Protein AF-A0A2V1D1K3-F1 (afdb_monomer)

Organism: NCBI:txid97972

Foldseek 3Di:
DDKDKDAFQDKAADPVCPPQRQWIKTWDFAFDDDDPPPDDPPDDGDGAIEIETDGHDPVRSVQRDGRRIDIFDADWDWDQDPVRGIYIYGHGPPPVVCCCVVCVVVPFDKDKFWFFWADQDPPAQFKTKGKDWDQDPVVNDTDIDIDIDGDDPDPVCPPPGDDDGGDTDIDIDGDDDDD

Secondary structure (DSSP, 8-state):
-EEEEEE--EEEE-TT-TT-TTEEEEEEEE-----TT-S-TTS----EEEEEEEE--HHHHTT--TT-EEEEEEEEEEEE-TTS-EEEEEEE---HHHHHHH-GGG---EEEEEEEEEEE-SS-TTEEEEEEEEEETTTTEEEEEEEEEE--SSGGGTTPPPPPTT-EEEEEEE-----

Sequence (179 aa):
MIHLRDFVDAITDDPTRQSAPNYTEIQTDINIFDEDLFYSPNITVEPIRTRIRVYLTREERGLYLPNTFFYCDGRFSTTLSTDNVLEIGIQALTDFDDYHRHLPEQWCPMVTIIGSVRSRHPSESRLFTVETSVYDASKAAPIQFSVVCFFENTKRWQNVKTPPPEAFLSVTAKVAART

pLDDT: mean 73.68, std 13.13, range [33.94, 93.44]

Radius of gyration: 20.33 Å; Cα contacts (8 Å, |Δi|>4): 305; chains: 1; bounding box: 43×49×56 Å

Mean predicted aligned error: 15.07 Å

Structure (mmCIF, N/CA/C/O backbone):
data_AF-A0A2V1D1K3-F1
#
_entry.id   AF-A0A2V1D1K3-F1
#
loop_
_atom_site.group_PDB
_atom_site.id
_atom_site.type_symbol
_atom_site.label_atom_id
_atom_site.label_alt_id
_atom_site.label_comp_id
_atom_site.label_asym_id
_atom_site.label_entity_id
_atom_site.label_seq_id
_atom_site.pdbx_PDB_ins_code
_atom_site.Cartn_x
_atom_site.Cartn_y
_atom_site.Cartn_z
_atom_site.occupancy
_atom_site.B_iso_or_equiv
_atom_site.auth_seq_id
_atom_site.auth_comp_id
_atom_site.auth_asym_id
_atom_site.auth_atom_id
_atom_site.pdbx_PDB_model_num
ATOM 1 N N . MET A 1 1 ? 10.660 -4.978 10.792 1.00 62.97 1 MET A N 1
ATOM 2 C CA . MET A 1 1 ? 9.892 -3.803 10.333 1.00 62.97 1 MET A CA 1
ATOM 3 C C . MET A 1 1 ? 9.142 -4.248 9.094 1.00 62.97 1 MET A C 1
ATOM 5 O O . MET A 1 1 ? 9.739 -4.979 8.313 1.00 62.97 1 MET A O 1
ATOM 9 N N . ILE A 1 2 ? 7.860 -3.920 8.976 1.00 65.12 2 ILE A N 1
ATOM 10 C CA . ILE A 1 2 ? 7.017 -4.249 7.818 1.00 65.12 2 ILE A CA 1
ATOM 11 C C . ILE A 1 2 ? 6.499 -2.948 7.212 1.00 65.12 2 ILE A C 1
ATOM 13 O O . ILE A 1 2 ? 6.282 -1.988 7.949 1.00 65.12 2 ILE A O 1
ATOM 17 N N . HIS A 1 3 ? 6.314 -2.936 5.896 1.00 70.00 3 HIS A N 1
ATOM 18 C CA . HIS A 1 3 ? 5.624 -1.878 5.170 1.00 70.00 3 HIS A CA 1
ATOM 19 C C . HIS A 1 3 ? 4.358 -2.483 4.581 1.00 70.00 3 HIS A C 1
ATOM 21 O O . HIS A 1 3 ? 4.437 -3.508 3.905 1.00 70.00 3 HIS A O 1
ATOM 27 N N . LEU A 1 4 ? 3.219 -1.856 4.834 1.00 72.19 4 LEU A N 1
ATOM 28 C CA . LEU A 1 4 ? 1.921 -2.334 4.392 1.00 72.19 4 LEU A CA 1
ATOM 29 C C . LEU A 1 4 ? 1.214 -1.256 3.581 1.00 72.19 4 LEU A C 1
ATOM 31 O O . LEU A 1 4 ? 1.234 -0.082 3.949 1.00 72.19 4 LEU A O 1
ATOM 35 N N . ARG A 1 5 ? 0.614 -1.674 2.469 1.00 76.19 5 ARG A N 1
ATOM 36 C CA . ARG A 1 5 ? -0.274 -0.877 1.626 1.00 76.19 5 ARG A CA 1
ATOM 37 C C . ARG A 1 5 ? -1.493 -1.724 1.361 1.00 76.19 5 ARG A C 1
ATOM 39 O O . ARG A 1 5 ? -1.366 -2.735 0.681 1.00 76.19 5 ARG A O 1
ATOM 46 N N . ASP A 1 6 ? -2.621 -1.322 1.909 1.00 81.50 6 ASP A N 1
ATOM 47 C CA . ASP A 1 6 ? -3.860 -2.060 1.724 1.00 81.50 6 ASP A CA 1
ATOM 48 C C . ASP A 1 6 ? -5.060 -1.140 1.954 1.00 81.50 6 ASP A C 1
ATOM 50 O O . ASP A 1 6 ? -4.917 0.077 2.119 1.00 81.50 6 ASP A O 1
ATOM 54 N N . PHE A 1 7 ? -6.247 -1.723 1.947 1.00 79.06 7 PHE A N 1
ATOM 55 C CA . PHE A 1 7 ? -7.494 -1.066 2.274 1.00 79.06 7 PHE A CA 1
ATOM 56 C C . PHE A 1 7 ? -7.926 -1.413 3.697 1.00 79.06 7 PHE A C 1
ATOM 58 O O . PHE A 1 7 ? -7.702 -2.513 4.200 1.00 79.06 7 PHE A O 1
ATOM 65 N N . VAL A 1 8 ? -8.531 -0.437 4.370 1.00 82.25 8 VAL A N 1
ATOM 66 C CA . VAL A 1 8 ? -9.143 -0.648 5.683 1.00 82.25 8 VAL A CA 1
ATOM 67 C C . VAL A 1 8 ? -10.362 -1.553 5.518 1.00 82.25 8 VAL A C 1
ATOM 69 O O . VAL A 1 8 ? -11.282 -1.198 4.784 1.00 82.25 8 VAL A O 1
ATOM 72 N N . ASP A 1 9 ? -10.417 -2.660 6.254 1.00 90.31 9 ASP A N 1
ATOM 73 C CA . ASP A 1 9 ? -11.630 -3.479 6.357 1.00 90.31 9 ASP A CA 1
ATOM 74 C C . ASP A 1 9 ? -12.535 -2.948 7.468 1.00 90.31 9 ASP A C 1
ATOM 76 O O . ASP A 1 9 ? -13.735 -2.737 7.284 1.00 90.31 9 ASP A O 1
ATOM 80 N N . ALA A 1 10 ? -11.945 -2.688 8.635 1.00 93.44 10 ALA A N 1
ATOM 81 C CA . ALA A 1 10 ? -12.650 -2.148 9.787 1.00 93.44 10 ALA A CA 1
ATOM 82 C C . ALA A 1 10 ? -11.727 -1.321 10.682 1.00 93.44 10 ALA A C 1
ATOM 84 O O . ALA A 1 10 ? -10.505 -1.456 10.656 1.00 93.44 10 ALA A O 1
ATOM 85 N N . ILE A 1 11 ? -12.336 -0.473 11.510 1.00 91.12 11 ILE A N 1
ATOM 86 C CA . ILE A 1 11 ? -11.621 0.349 12.482 1.00 91.12 11 ILE A CA 1
ATOM 87 C C . ILE A 1 11 ? -12.324 0.329 13.838 1.00 91.12 11 ILE A C 1
ATOM 89 O O . ILE A 1 11 ? -13.471 0.759 13.987 1.00 91.12 11 ILE A O 1
ATOM 93 N N . THR A 1 12 ? -11.629 -0.154 14.860 1.00 91.38 12 THR A N 1
ATOM 94 C CA . THR A 1 12 ? -12.167 -0.336 16.214 1.00 91.38 12 THR A CA 1
ATOM 95 C C . THR A 1 12 ? -11.282 0.344 17.249 1.00 91.38 12 THR A C 1
ATOM 97 O O . THR A 1 12 ? -10.163 0.752 16.954 1.00 91.38 12 THR A O 1
ATOM 100 N N . ASP A 1 13 ? -11.778 0.498 18.475 1.00 89.69 13 ASP A N 1
ATOM 101 C CA . ASP A 1 13 ? -10.902 0.887 19.587 1.00 89.69 13 ASP A CA 1
ATOM 102 C C . ASP A 1 13 ? -9.851 -0.211 19.818 1.00 89.69 13 ASP A C 1
ATOM 104 O O . ASP A 1 13 ? -10.151 -1.391 19.618 1.00 89.69 13 ASP A O 1
ATOM 108 N N . ASP A 1 14 ? -8.631 0.155 20.229 1.00 85.12 14 ASP A N 1
ATOM 109 C CA . ASP A 1 14 ? -7.589 -0.829 20.553 1.00 85.12 14 ASP A CA 1
ATOM 110 C C . ASP A 1 14 ? -8.010 -1.632 21.800 1.00 85.12 14 ASP A C 1
ATOM 112 O O . ASP A 1 14 ? -8.034 -1.086 22.915 1.00 85.12 14 ASP A O 1
ATOM 116 N N . PRO A 1 15 ? -8.297 -2.943 21.667 1.00 83.50 15 PRO A N 1
ATOM 117 C CA . PRO A 1 15 ? -8.789 -3.752 22.780 1.00 83.50 15 PRO A CA 1
ATOM 118 C C . PRO A 1 15 ? -7.744 -3.923 23.891 1.00 83.50 15 PRO A C 1
ATOM 120 O O . PRO A 1 15 ? -8.092 -4.270 25.021 1.00 83.50 15 PRO A O 1
ATOM 123 N N . THR A 1 16 ? -6.465 -3.661 23.601 1.00 80.06 16 THR A N 1
ATOM 124 C CA . THR A 1 16 ? -5.368 -3.743 24.573 1.00 80.06 16 THR A CA 1
ATOM 125 C C . THR A 1 16 ? -5.194 -2.475 25.403 1.00 80.06 16 THR A C 1
ATOM 127 O O . THR A 1 16 ? -4.437 -2.484 26.376 1.00 80.06 16 THR A O 1
ATOM 130 N N . ARG A 1 17 ? -5.903 -1.388 25.063 1.00 74.94 17 ARG A N 1
ATOM 131 C CA . ARG A 1 17 ? -5.807 -0.082 25.733 1.00 74.94 17 ARG A CA 1
ATOM 132 C C . ARG A 1 17 ? -7.178 0.560 25.962 1.00 74.94 17 ARG A C 1
ATOM 134 O O . ARG A 1 17 ? -7.422 1.701 25.585 1.00 74.94 17 ARG A O 1
ATOM 141 N N . GLN A 1 18 ? -8.041 -0.155 26.684 1.00 70.75 18 GLN A N 1
ATOM 142 C CA . GLN A 1 18 ? -9.437 0.226 26.966 1.00 70.75 18 GLN A CA 1
ATOM 143 C C . GLN A 1 18 ? -9.627 1.614 27.617 1.00 70.75 18 GLN A C 1
ATOM 145 O O . GLN A 1 18 ? -10.706 2.189 27.527 1.00 70.75 18 GLN A O 1
ATOM 150 N N . SER A 1 19 ? -8.604 2.169 28.275 1.00 75.75 19 SER A N 1
ATOM 151 C CA . SER A 1 19 ? -8.656 3.487 28.927 1.00 75.75 19 SER A CA 1
ATOM 152 C C . SER A 1 19 ? -8.082 4.636 28.088 1.00 75.75 19 SER A C 1
ATOM 154 O O . SER A 1 19 ? -8.033 5.769 28.568 1.00 75.75 19 SER A O 1
ATOM 156 N N . ALA A 1 20 ? -7.637 4.378 26.853 1.00 76.00 20 ALA A N 1
ATOM 157 C CA . ALA A 1 20 ? -6.938 5.357 26.030 1.00 76.00 20 ALA A CA 1
ATOM 158 C C . ALA A 1 20 ? -7.655 5.545 24.673 1.00 76.00 20 ALA A C 1
ATOM 160 O O . ALA A 1 20 ? -7.336 4.851 23.712 1.00 76.00 20 ALA A O 1
ATOM 161 N N . PRO A 1 21 ? -8.598 6.503 24.562 1.00 75.06 21 PRO A N 1
ATOM 162 C CA . PRO A 1 21 ? -9.558 6.591 23.450 1.00 75.06 21 PRO A CA 1
ATOM 163 C C . PRO A 1 21 ? -8.949 6.945 22.087 1.00 75.06 21 PRO A C 1
ATOM 165 O O . PRO A 1 21 ? -9.644 6.883 21.079 1.00 75.06 21 PRO A O 1
ATOM 168 N N . ASN A 1 22 ? -7.678 7.343 22.062 1.00 80.94 22 ASN A N 1
ATOM 169 C CA . ASN A 1 22 ? -6.946 7.630 20.832 1.00 80.94 22 ASN A CA 1
ATOM 170 C C . ASN A 1 22 ? -6.126 6.422 20.352 1.00 80.94 22 ASN A C 1
ATOM 172 O O . ASN A 1 22 ? -5.498 6.491 19.306 1.00 80.94 22 ASN A O 1
ATOM 176 N N . TYR A 1 23 ? -6.101 5.309 21.089 1.00 83.19 23 TYR A N 1
ATOM 177 C CA . TYR A 1 23 ? -5.518 4.067 20.589 1.00 83.19 23 TYR A CA 1
ATOM 178 C C . TYR A 1 23 ? -6.582 3.305 19.813 1.00 83.19 23 TYR A C 1
ATOM 180 O O . TYR A 1 23 ? -7.628 2.934 20.343 1.00 83.19 23 TYR A O 1
ATOM 188 N N . THR A 1 24 ? -6.300 3.108 18.536 1.00 86.88 24 THR A N 1
ATOM 189 C CA . THR A 1 24 ? -7.214 2.540 17.557 1.00 86.88 24 THR A CA 1
ATOM 190 C C . THR A 1 24 ? -6.571 1.302 16.944 1.00 86.88 24 THR A C 1
ATOM 192 O O . THR A 1 24 ? -5.346 1.198 16.846 1.00 86.88 24 THR A O 1
ATOM 195 N N . GLU A 1 25 ? -7.401 0.355 16.534 1.00 91.50 25 GLU A N 1
ATOM 196 C CA . GLU A 1 25 ? -7.005 -0.799 15.745 1.00 91.50 25 GLU A CA 1
ATOM 197 C C . GLU A 1 25 ? -7.621 -0.686 14.348 1.00 91.50 25 GLU A C 1
ATOM 199 O O . GLU A 1 25 ? -8.842 -0.635 14.198 1.00 91.50 25 GLU A O 1
ATOM 204 N N . ILE A 1 26 ? -6.769 -0.644 13.325 1.00 91.44 26 ILE A N 1
ATOM 205 C CA . ILE A 1 26 ? -7.171 -0.819 11.929 1.00 91.44 26 ILE A CA 1
ATOM 206 C C . ILE A 1 26 ? -7.046 -2.303 11.597 1.00 91.44 26 ILE A C 1
ATOM 208 O O . ILE A 1 26 ? -6.009 -2.930 11.827 1.00 91.44 26 ILE A O 1
ATOM 212 N N . GLN A 1 27 ? -8.118 -2.861 11.060 1.00 93.19 27 GLN A N 1
ATOM 213 C CA . GLN A 1 27 ? -8.210 -4.238 10.614 1.00 93.19 27 GLN A CA 1
ATOM 214 C C . GLN A 1 27 ? -8.089 -4.276 9.097 1.00 93.19 27 GLN A C 1
ATOM 216 O O . GLN A 1 27 ? -8.725 -3.480 8.405 1.00 93.19 27 GLN A O 1
ATOM 221 N N . THR A 1 28 ? -7.260 -5.187 8.603 1.00 89.25 28 THR A N 1
ATOM 222 C CA . THR A 1 28 ? -7.122 -5.479 7.177 1.00 89.25 28 THR A CA 1
ATOM 223 C C . THR A 1 28 ? -6.677 -6.932 7.000 1.00 89.25 28 THR A C 1
ATOM 225 O O . THR A 1 28 ? -5.873 -7.427 7.796 1.00 89.25 28 THR A O 1
ATOM 228 N N . ASP A 1 29 ? -7.205 -7.632 6.008 1.00 85.12 29 ASP A N 1
ATOM 229 C CA . ASP A 1 29 ? -6.799 -8.989 5.657 1.00 85.12 29 ASP A CA 1
ATOM 230 C C . ASP A 1 29 ? -5.836 -8.948 4.460 1.00 85.12 29 ASP A C 1
ATOM 232 O O . ASP A 1 29 ? -6.225 -8.740 3.311 1.00 85.12 29 ASP A O 1
ATOM 236 N N . ILE A 1 30 ? -4.547 -9.165 4.738 1.00 76.06 30 ILE A N 1
ATOM 237 C CA . ILE A 1 30 ? -3.489 -9.055 3.733 1.00 76.06 30 ILE A CA 1
ATOM 238 C C . ILE A 1 30 ? -3.504 -10.293 2.853 1.00 76.06 30 ILE A C 1
ATOM 240 O O . ILE A 1 30 ? -3.256 -11.409 3.313 1.00 76.06 30 ILE A O 1
ATOM 244 N N . ASN A 1 31 ? -3.681 -10.082 1.558 1.00 67.69 31 ASN A N 1
ATOM 245 C CA . ASN A 1 31 ? -3.475 -11.126 0.569 1.00 67.69 31 ASN A CA 1
ATOM 246 C C . ASN A 1 31 ? -1.999 -11.176 0.187 1.00 67.69 31 ASN A C 1
ATOM 248 O O . ASN A 1 31 ? -1.427 -10.163 -0.219 1.00 67.69 31 ASN A O 1
ATOM 252 N N . ILE A 1 32 ? -1.383 -12.355 0.281 1.00 62.91 32 ILE A N 1
ATOM 253 C CA . ILE A 1 32 ? -0.087 -12.565 -0.357 1.00 62.91 32 ILE A CA 1
ATOM 254 C C . ILE A 1 32 ? -0.341 -13.188 -1.723 1.00 62.91 32 ILE A C 1
ATOM 256 O O . ILE A 1 32 ? -0.852 -14.299 -1.818 1.00 62.91 32 ILE A O 1
ATOM 260 N N . PHE A 1 33 ? -0.038 -12.446 -2.782 1.00 57.91 33 PHE A N 1
ATOM 261 C CA . PHE A 1 33 ? -0.195 -12.944 -4.141 1.00 57.91 33 PHE A CA 1
ATOM 262 C C . PHE A 1 33 ? 0.905 -13.956 -4.470 1.00 57.91 33 PHE A C 1
ATOM 264 O O . PHE A 1 33 ? 2.036 -13.840 -3.996 1.00 57.91 33 PHE A O 1
ATOM 271 N N . ASP A 1 34 ? 0.560 -14.948 -5.288 1.00 55.97 34 ASP A N 1
ATOM 272 C CA . ASP A 1 34 ? 1.523 -15.896 -5.836 1.00 55.97 34 ASP A CA 1
ATOM 273 C C . ASP A 1 34 ? 2.384 -15.182 -6.889 1.00 55.97 34 ASP A C 1
ATOM 275 O O . ASP A 1 34 ? 1.934 -14.924 -8.006 1.00 55.97 34 ASP A O 1
ATOM 279 N N . GLU A 1 35 ? 3.606 -14.806 -6.513 1.00 51.72 35 GLU A N 1
ATOM 280 C CA . GLU A 1 35 ? 4.642 -14.362 -7.446 1.00 51.72 35 GLU A CA 1
ATOM 281 C C . GLU A 1 35 ? 5.669 -15.495 -7.627 1.00 51.72 35 GLU A C 1
ATOM 283 O O . GLU A 1 35 ? 6.219 -16.017 -6.659 1.00 51.72 35 GLU A O 1
ATOM 288 N N . ASP A 1 36 ? 5.935 -15.876 -8.880 1.00 54.41 36 ASP A N 1
ATOM 289 C CA . ASP A 1 36 ? 7.082 -16.696 -9.301 1.00 54.41 36 ASP A CA 1
ATOM 290 C C . ASP A 1 36 ? 7.303 -18.043 -8.572 1.00 54.41 36 ASP A C 1
ATOM 292 O O . ASP A 1 36 ? 8.442 -18.408 -8.274 1.00 54.41 36 ASP A O 1
ATOM 296 N N . LEU A 1 37 ? 6.245 -18.832 -8.324 1.00 55.28 37 LEU A N 1
ATOM 297 C CA . LEU A 1 37 ? 6.344 -20.145 -7.650 1.00 55.28 37 LEU A CA 1
ATOM 298 C C . LEU A 1 37 ? 6.964 -20.053 -6.242 1.00 55.28 37 LEU A C 1
ATOM 300 O O . LEU A 1 37 ? 7.567 -21.014 -5.754 1.00 55.28 37 LEU A O 1
ATOM 304 N N . PHE A 1 38 ? 6.843 -18.898 -5.580 1.00 47.06 38 PHE A N 1
ATOM 305 C CA . PHE A 1 38 ? 7.379 -18.690 -4.234 1.00 47.06 38 PHE A CA 1
ATOM 306 C C . PHE A 1 38 ? 6.763 -19.660 -3.211 1.00 47.06 38 PHE A C 1
ATOM 308 O O . PHE A 1 38 ? 7.406 -20.028 -2.223 1.00 47.06 38 PHE A O 1
ATOM 315 N N . TYR A 1 39 ? 5.541 -20.127 -3.474 1.00 56.16 39 TYR A N 1
ATOM 316 C CA . TYR A 1 39 ? 4.841 -21.106 -2.656 1.00 56.16 39 TYR A CA 1
ATOM 317 C C . TYR A 1 39 ? 4.887 -22.502 -3.276 1.00 56.16 39 TYR A C 1
ATOM 319 O O . TYR A 1 39 ? 4.724 -22.703 -4.477 1.00 56.16 39 TYR A O 1
ATOM 327 N N . SER A 1 40 ? 5.063 -23.510 -2.420 1.00 57.84 40 SER A N 1
ATOM 328 C CA . SER A 1 40 ? 4.774 -24.889 -2.806 1.00 57.84 40 SER A CA 1
ATOM 329 C C . SER A 1 40 ? 3.287 -25.000 -3.169 1.00 57.84 40 SER A C 1
ATOM 331 O O . SER A 1 40 ? 2.464 -24.476 -2.418 1.00 57.84 40 SER A O 1
ATOM 333 N N . PRO A 1 41 ? 2.906 -25.738 -4.229 1.00 63.25 41 PRO A N 1
ATOM 334 C CA . PRO A 1 41 ? 1.500 -25.933 -4.610 1.00 63.25 41 PRO A CA 1
ATOM 335 C C . PRO A 1 41 ? 0.662 -26.625 -3.521 1.00 63.25 41 PRO A C 1
ATOM 337 O O . PRO A 1 41 ? -0.558 -26.688 -3.621 1.00 63.25 41 PRO A O 1
ATOM 340 N N . ASN A 1 42 ? 1.312 -27.143 -2.474 1.00 69.00 42 ASN A N 1
ATOM 341 C CA . ASN A 1 42 ? 0.672 -27.752 -1.311 1.00 69.00 42 ASN A CA 1
ATOM 342 C C . ASN A 1 42 ? 0.360 -26.745 -0.186 1.00 69.00 42 ASN A C 1
ATOM 344 O O . ASN A 1 42 ? -0.076 -27.161 0.886 1.00 69.00 42 ASN A O 1
ATOM 348 N N . ILE A 1 43 ? 0.636 -25.453 -0.381 1.00 61.47 43 ILE A N 1
ATOM 349 C CA . ILE A 1 43 ? 0.329 -24.395 0.584 1.00 61.47 43 ILE A CA 1
ATOM 350 C C . ILE A 1 43 ? -0.973 -23.725 0.155 1.00 61.47 43 ILE A C 1
ATOM 352 O O . ILE A 1 43 ? -1.039 -23.097 -0.899 1.00 61.47 43 ILE A O 1
ATOM 356 N N . THR A 1 44 ? -2.003 -23.838 0.989 1.00 66.88 44 THR A N 1
ATOM 357 C CA . THR A 1 44 ? -3.213 -23.028 0.839 1.00 66.88 44 THR A CA 1
ATOM 358 C C . THR A 1 44 ? -2.880 -21.595 1.234 1.00 66.88 44 THR A C 1
ATOM 360 O O . THR A 1 44 ? -2.498 -21.338 2.376 1.00 66.88 44 THR A O 1
ATOM 363 N N . VAL A 1 45 ? -2.998 -20.668 0.285 1.00 66.19 45 VAL A N 1
ATOM 364 C CA . VAL A 1 45 ? -2.825 -19.238 0.544 1.00 66.19 45 VAL A CA 1
ATOM 365 C C . VAL A 1 45 ? -4.181 -18.661 0.931 1.00 66.19 45 VAL A C 1
ATOM 367 O O . VAL A 1 45 ? -5.078 -18.545 0.098 1.00 66.19 45 VAL A O 1
ATOM 370 N N . GLU A 1 46 ? -4.329 -18.330 2.208 1.00 70.62 46 GLU A N 1
ATOM 371 C CA . GLU A 1 46 ? -5.492 -17.623 2.742 1.00 70.62 46 GLU A CA 1
ATOM 372 C C . GLU A 1 46 ? -5.085 -16.191 3.122 1.00 70.62 46 GLU A C 1
ATOM 374 O O . GLU A 1 46 ? -3.917 -15.965 3.465 1.00 70.62 46 GLU A O 1
ATOM 379 N N . PRO A 1 47 ? -6.015 -15.217 3.071 1.00 74.56 47 PRO A N 1
ATOM 380 C CA . PRO A 1 47 ? -5.749 -13.870 3.554 1.00 74.56 47 PRO A CA 1
ATOM 381 C C . PRO A 1 47 ? -5.247 -13.909 5.000 1.00 74.56 47 PRO A C 1
ATOM 383 O O . PRO A 1 47 ? -5.828 -14.572 5.863 1.00 74.56 47 PRO A O 1
ATOM 386 N N . ILE A 1 48 ? -4.159 -13.197 5.276 1.00 78.25 48 ILE A N 1
ATOM 387 C CA . ILE A 1 48 ? -3.588 -13.135 6.614 1.00 78.25 48 ILE A CA 1
ATOM 388 C C . ILE A 1 48 ? -4.214 -11.972 7.355 1.00 78.25 48 ILE A C 1
ATOM 390 O O . ILE A 1 48 ? -3.963 -10.797 7.060 1.00 78.25 48 ILE A O 1
ATOM 394 N N . ARG A 1 49 ? -4.975 -12.316 8.388 1.00 84.44 49 ARG A N 1
ATOM 395 C CA . ARG A 1 49 ? -5.594 -11.334 9.260 1.00 84.44 49 ARG A CA 1
ATOM 396 C C . ARG A 1 49 ? -4.541 -10.433 9.883 1.00 84.44 49 ARG A C 1
ATOM 398 O O . ARG A 1 49 ? -3.647 -10.891 10.595 1.00 84.44 49 ARG A O 1
ATOM 405 N N . THR A 1 50 ? -4.677 -9.136 9.655 1.00 85.38 50 THR A N 1
ATOM 406 C CA . THR A 1 50 ? -3.737 -8.137 10.151 1.00 85.38 50 THR A CA 1
ATOM 407 C C . THR A 1 50 ? -4.449 -7.098 11.007 1.00 85.38 50 THR A C 1
ATOM 409 O O . THR A 1 50 ? -5.588 -6.689 10.757 1.00 85.38 50 THR A O 1
ATOM 412 N N . ARG A 1 51 ? -3.782 -6.726 12.100 1.00 90.56 51 ARG A N 1
ATOM 413 C CA . ARG A 1 51 ? -4.263 -5.811 13.133 1.00 90.56 51 ARG A CA 1
ATOM 414 C C . ARG A 1 51 ? -3.211 -4.746 13.369 1.00 90.56 51 ARG A C 1
ATOM 416 O O . ARG A 1 51 ? -2.125 -5.036 13.866 1.00 90.56 51 ARG A O 1
ATOM 423 N N . ILE A 1 52 ? -3.523 -3.513 13.003 1.00 89.06 52 ILE A N 1
ATOM 424 C CA . ILE A 1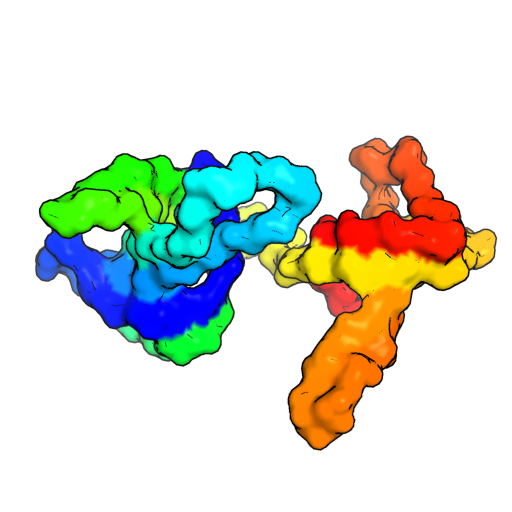 52 ? -2.604 -2.383 13.076 1.00 89.06 52 ILE A CA 1
ATOM 425 C C . ILE A 1 52 ? -3.030 -1.508 14.240 1.00 89.06 52 ILE A C 1
ATOM 427 O O . ILE A 1 52 ? -4.064 -0.847 14.193 1.00 89.06 52 ILE A O 1
ATOM 431 N N . ARG A 1 53 ? -2.217 -1.498 15.289 1.00 88.00 53 ARG A N 1
ATOM 432 C CA . ARG A 1 53 ? -2.410 -0.652 16.462 1.00 88.00 53 ARG A CA 1
ATOM 433 C C . ARG A 1 53 ? -1.710 0.670 16.233 1.00 88.00 53 ARG A C 1
ATOM 435 O O . ARG A 1 53 ? -0.509 0.708 15.956 1.00 88.00 53 ARG A O 1
ATOM 442 N N . VAL A 1 54 ? -2.491 1.732 16.333 1.00 84.75 54 VAL A N 1
ATOM 443 C CA . VAL A 1 54 ? -2.163 3.061 15.832 1.00 84.75 54 VAL A CA 1
ATOM 444 C C . VAL A 1 54 ? -2.734 4.097 16.805 1.00 84.75 54 VAL A C 1
ATOM 446 O O . VAL A 1 54 ? -3.804 3.879 17.377 1.00 84.75 54 VAL A O 1
ATOM 449 N N . TYR A 1 55 ? -2.029 5.204 17.047 1.00 85.38 55 TYR A N 1
ATOM 450 C CA . TYR A 1 55 ? -2.596 6.316 17.809 1.00 85.38 55 TYR A CA 1
ATOM 451 C C . TYR A 1 55 ? -3.197 7.332 16.836 1.00 85.38 55 TYR A C 1
ATOM 453 O O . TYR A 1 55 ? -2.490 7.922 16.027 1.00 85.38 55 TYR A O 1
ATOM 461 N N . LEU A 1 56 ? -4.512 7.511 16.908 1.00 81.00 56 LEU A N 1
ATOM 462 C CA . LEU A 1 56 ? -5.288 8.437 16.095 1.00 81.00 56 LEU A CA 1
ATOM 463 C C . LEU A 1 56 ? -6.229 9.213 17.009 1.00 81.00 56 LEU A C 1
ATOM 465 O O . LEU A 1 56 ? -6.955 8.634 17.819 1.00 81.00 56 LEU A O 1
ATOM 469 N N . THR A 1 57 ? -6.256 10.531 16.866 1.00 81.88 57 THR A N 1
ATOM 470 C CA . THR A 1 57 ? -7.328 11.343 17.438 1.00 81.88 57 THR A CA 1
ATOM 471 C C . THR A 1 57 ? -8.676 10.945 16.829 1.00 81.88 57 THR A C 1
ATOM 473 O O . THR A 1 57 ? -8.762 10.338 15.758 1.00 81.88 57 THR A O 1
ATOM 476 N N . ARG A 1 58 ? -9.775 11.313 17.499 1.00 80.38 58 ARG A N 1
ATOM 477 C CA . ARG A 1 58 ? -11.130 11.043 16.987 1.00 80.38 58 ARG A CA 1
ATOM 478 C C . ARG A 1 58 ? -11.383 11.636 15.599 1.00 80.38 58 ARG A C 1
ATOM 480 O O . ARG A 1 58 ? -12.120 11.036 14.825 1.00 80.38 58 ARG A O 1
ATOM 487 N N . GLU A 1 59 ? -10.794 12.791 15.302 1.00 81.12 59 GLU A N 1
ATOM 488 C CA . GLU A 1 59 ? -10.922 13.455 14.002 1.00 81.12 59 GLU A CA 1
ATOM 489 C C . GLU A 1 59 ? -10.157 12.683 12.919 1.00 81.12 59 GLU A C 1
ATOM 491 O O . GLU A 1 59 ? -10.731 12.351 11.884 1.00 81.12 59 GLU A O 1
ATOM 496 N N . GLU A 1 60 ? -8.906 12.296 13.190 1.00 80.38 60 GLU A N 1
ATOM 497 C CA . GLU A 1 60 ? -8.077 11.505 12.266 1.00 80.38 60 GLU A CA 1
ATOM 498 C C . G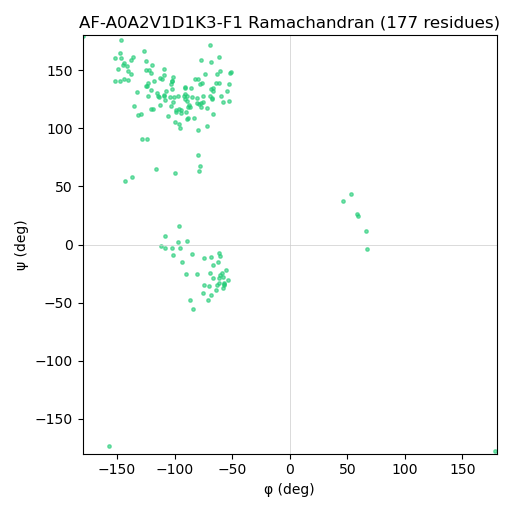LU A 1 60 ? -8.667 10.122 11.992 1.00 80.38 60 GLU A C 1
ATOM 500 O O . GLU A 1 60 ? -8.602 9.628 10.868 1.00 80.38 60 GLU A O 1
ATOM 505 N N . ARG A 1 61 ? -9.304 9.503 12.993 1.00 83.75 61 ARG A N 1
ATOM 506 C CA . ARG A 1 61 ? -9.999 8.223 12.824 1.00 83.75 61 ARG A CA 1
ATOM 507 C C . ARG A 1 61 ? -11.077 8.286 11.739 1.00 83.75 61 ARG A C 1
ATOM 509 O O . ARG A 1 61 ? -11.283 7.299 11.038 1.00 83.75 61 ARG A O 1
ATOM 516 N N . GLY A 1 62 ? -11.728 9.439 11.568 1.00 81.44 62 GLY A N 1
ATOM 517 C CA . GLY A 1 62 ? -12.734 9.656 10.527 1.00 81.44 62 GLY A CA 1
ATOM 518 C C . GLY A 1 62 ? -12.198 9.526 9.096 1.00 81.44 62 GLY A C 1
ATOM 519 O O . GLY A 1 62 ? -12.991 9.376 8.171 1.00 81.44 62 GLY A O 1
ATOM 520 N N . LEU A 1 63 ? -10.875 9.548 8.906 1.00 80.81 63 LEU A N 1
ATOM 521 C CA . LEU A 1 63 ? -10.228 9.373 7.603 1.00 80.81 63 LEU A CA 1
ATOM 522 C C . LEU A 1 63 ? -10.121 7.895 7.191 1.00 80.81 63 LEU A C 1
ATOM 524 O O . LEU A 1 63 ? -10.081 7.588 6.002 1.00 80.81 63 LEU A O 1
ATOM 528 N N . TYR A 1 64 ? -10.112 6.973 8.155 1.00 83.56 64 TYR A N 1
ATOM 529 C CA . TYR A 1 64 ? -9.872 5.543 7.943 1.00 83.56 64 TYR A CA 1
ATOM 530 C C . TYR A 1 64 ? -11.188 4.753 7.919 1.00 83.56 64 TYR A C 1
ATOM 532 O O . TYR A 1 64 ? -11.444 3.893 8.761 1.00 83.56 64 TYR A O 1
ATOM 540 N N . LEU A 1 65 ? -12.051 5.083 6.958 1.00 84.00 65 LEU A N 1
ATOM 541 C CA . LEU A 1 65 ? -13.292 4.352 6.696 1.00 84.00 65 LEU A CA 1
ATOM 542 C C . LEU A 1 65 ? -13.014 3.039 5.943 1.00 84.00 65 LEU A C 1
ATOM 544 O O . LEU A 1 65 ? -11.980 2.927 5.282 1.00 84.00 65 LEU A O 1
ATOM 548 N N . PRO A 1 66 ? -13.928 2.051 5.989 1.00 86.50 66 PRO A N 1
ATOM 549 C CA . PRO A 1 66 ? -13.806 0.852 5.169 1.00 86.50 66 PRO A CA 1
ATOM 550 C C . PRO A 1 66 ? -13.606 1.182 3.685 1.00 86.50 66 PRO A C 1
ATOM 552 O O . PRO A 1 66 ? -14.282 2.060 3.145 1.00 86.50 66 PRO A O 1
ATOM 555 N N . ASN A 1 67 ? -12.707 0.455 3.022 1.00 76.06 67 ASN A N 1
ATOM 556 C CA . ASN A 1 67 ? -12.222 0.696 1.658 1.00 76.06 67 ASN A CA 1
ATOM 557 C C . ASN A 1 67 ? -11.396 1.982 1.465 1.00 76.06 67 ASN A C 1
ATOM 559 O O . ASN A 1 67 ? -11.107 2.358 0.326 1.00 76.06 67 ASN A O 1
ATOM 563 N N . THR A 1 68 ? -10.968 2.657 2.536 1.00 77.44 68 THR A N 1
ATOM 564 C CA . THR A 1 68 ? -9.929 3.687 2.428 1.00 77.44 68 THR A CA 1
ATOM 565 C C . THR A 1 68 ? -8.572 3.017 2.244 1.00 77.44 68 THR A C 1
ATOM 567 O O . THR A 1 68 ? -8.175 2.170 3.042 1.00 77.44 68 THR A O 1
ATOM 570 N N . PHE A 1 69 ? -7.841 3.427 1.209 1.00 77.00 69 PHE A N 1
ATOM 571 C CA . PHE A 1 69 ? -6.450 3.030 1.020 1.00 77.00 69 PHE A CA 1
ATOM 572 C C . PHE A 1 69 ? -5.562 3.662 2.093 1.00 77.00 69 PHE A C 1
ATOM 574 O O . PHE A 1 69 ? -5.639 4.869 2.333 1.00 77.00 69 PHE A O 1
ATOM 581 N N . PHE A 1 70 ? -4.674 2.875 2.690 1.00 73.38 70 PHE A N 1
ATOM 582 C CA . PHE A 1 70 ? -3.711 3.366 3.663 1.00 73.38 70 PHE A CA 1
ATOM 583 C C . PHE A 1 70 ? -2.314 2.793 3.418 1.00 73.38 70 PHE A C 1
ATOM 585 O O . PHE A 1 70 ? -2.114 1.779 2.748 1.00 73.38 70 PHE A O 1
ATOM 592 N N . TYR A 1 71 ? -1.327 3.469 3.999 1.00 79.38 71 TYR A N 1
ATOM 593 C CA . TYR A 1 71 ? 0.034 2.977 4.130 1.00 79.38 71 TYR A CA 1
ATOM 594 C C . TYR A 1 71 ? 0.422 3.020 5.604 1.00 79.38 71 TYR A C 1
ATOM 596 O O . TYR A 1 71 ? 0.164 4.017 6.277 1.00 79.38 71 TYR A O 1
ATOM 604 N N . CYS A 1 72 ? 1.065 1.967 6.097 1.00 74.06 72 CYS A N 1
ATOM 605 C CA . CYS A 1 72 ? 1.699 2.002 7.407 1.00 74.06 72 CYS A CA 1
ATOM 606 C C . CYS A 1 72 ? 3.034 1.265 7.397 1.00 74.06 72 CYS A C 1
ATOM 608 O O . CYS A 1 72 ? 3.206 0.259 6.705 1.00 74.06 72 CYS A O 1
ATOM 610 N N . ASP A 1 73 ? 3.957 1.723 8.231 1.00 78.38 73 ASP A N 1
ATOM 611 C CA . ASP A 1 73 ? 5.151 0.982 8.590 1.00 78.38 73 ASP A CA 1
ATOM 612 C C . ASP A 1 73 ? 5.265 0.833 10.106 1.00 78.38 73 ASP A C 1
ATOM 614 O O . ASP A 1 73 ? 4.758 1.633 10.895 1.00 78.38 73 ASP A O 1
ATOM 618 N N . GLY A 1 74 ? 5.889 -0.258 10.532 1.00 70.50 74 GLY A N 1
ATOM 619 C CA . GLY A 1 74 ? 5.968 -0.536 11.954 1.00 70.50 74 GLY A CA 1
ATOM 620 C C . GLY A 1 74 ? 6.707 -1.806 12.309 1.00 70.50 74 GLY A C 1
ATOM 621 O O . GLY A 1 74 ? 7.212 -2.563 11.468 1.00 70.50 74 GLY A O 1
ATOM 622 N N . ARG A 1 75 ? 6.783 -2.049 13.616 1.00 74.88 75 ARG A N 1
ATOM 623 C CA . ARG A 1 75 ? 7.189 -3.355 14.135 1.00 74.88 75 ARG A CA 1
ATOM 624 C C . ARG A 1 75 ? 5.999 -4.294 14.018 1.00 74.88 75 ARG A C 1
ATOM 626 O O . ARG A 1 75 ? 4.882 -3.894 14.325 1.00 74.88 75 ARG A O 1
ATOM 633 N N . PHE A 1 76 ? 6.258 -5.525 13.596 1.00 78.31 76 PHE A N 1
ATOM 634 C CA . PHE A 1 76 ? 5.234 -6.554 13.514 1.00 78.31 76 PHE A CA 1
ATOM 635 C C . PHE A 1 76 ? 5.588 -7.739 14.404 1.00 78.31 76 PHE A C 1
ATOM 637 O O . PHE A 1 76 ? 6.760 -7.990 14.691 1.00 78.31 76 PHE A O 1
ATOM 644 N N . SER A 1 77 ? 4.557 -8.458 14.814 1.00 75.94 77 SER A N 1
ATOM 645 C CA . SER A 1 77 ? 4.619 -9.733 15.517 1.00 75.94 77 SER A CA 1
ATOM 646 C C . SER A 1 77 ? 3.555 -10.651 14.942 1.00 75.94 77 SER A C 1
ATOM 648 O O . SER A 1 77 ? 2.483 -10.177 14.574 1.00 75.94 77 SER A O 1
ATOM 650 N N . THR A 1 78 ? 3.819 -11.949 14.906 1.00 76.31 78 THR A N 1
ATOM 651 C CA . THR A 1 78 ? 2.816 -12.951 14.552 1.00 76.31 78 THR A CA 1
ATOM 652 C C . THR A 1 78 ? 2.303 -13.642 15.810 1.00 76.31 78 THR A C 1
ATOM 654 O O . THR A 1 78 ? 3.068 -13.921 16.734 1.00 76.31 78 THR A O 1
ATOM 657 N N . THR A 1 79 ? 1.005 -13.912 15.856 1.00 81.06 79 THR A N 1
ATOM 658 C CA . THR A 1 79 ? 0.378 -14.743 16.887 1.00 81.06 79 THR A CA 1
ATOM 659 C C . THR A 1 79 ? -0.646 -15.665 16.242 1.00 81.06 79 THR A C 1
ATOM 661 O O . THR A 1 79 ? -1.116 -15.402 15.140 1.00 81.06 79 THR A O 1
ATOM 664 N N . LEU A 1 80 ? -0.989 -16.755 16.920 1.00 76.44 80 LEU A N 1
ATOM 665 C CA . LEU A 1 80 ? -2.172 -17.538 16.583 1.00 76.44 80 LEU A CA 1
ATOM 666 C C . LEU A 1 80 ? -3.353 -17.003 17.391 1.00 76.44 80 LEU A C 1
ATOM 668 O O . LEU A 1 80 ? -3.213 -16.740 18.590 1.00 76.44 80 LEU A O 1
ATOM 672 N N . SER A 1 81 ? -4.492 -16.820 16.731 1.00 73.81 81 SER A N 1
ATOM 673 C CA . SER A 1 81 ? -5.759 -16.522 17.391 1.00 73.81 81 SER A CA 1
ATOM 674 C C . SER A 1 81 ? -6.261 -17.738 18.177 1.00 73.81 81 SER A C 1
ATOM 676 O O . SER A 1 81 ? -5.734 -18.847 18.052 1.00 73.81 81 SER A O 1
ATOM 678 N N . THR A 1 82 ? -7.320 -17.553 18.967 1.00 79.50 82 THR A N 1
ATOM 679 C CA . THR A 1 82 ? -7.997 -18.655 19.677 1.00 79.50 82 THR A CA 1
ATOM 680 C C . THR A 1 82 ? -8.524 -19.740 18.740 1.00 79.50 82 THR A C 1
ATOM 682 O O . THR A 1 82 ? -8.640 -20.890 19.152 1.00 79.50 82 THR A O 1
ATOM 685 N N . ASP A 1 83 ? -8.788 -19.383 17.483 1.00 84.44 83 ASP A N 1
ATOM 686 C CA . ASP A 1 83 ? -9.303 -20.280 16.449 1.00 84.44 83 ASP A CA 1
ATOM 687 C C . ASP A 1 83 ? -8.176 -20.856 15.569 1.00 84.44 83 ASP A C 1
ATOM 689 O O . ASP A 1 83 ? -8.432 -21.363 14.480 1.00 84.44 83 ASP A O 1
ATOM 693 N N . ASN A 1 84 ? -6.916 -20.770 16.022 1.00 77.25 84 ASN A N 1
ATOM 694 C CA . ASN A 1 84 ? -5.709 -21.179 15.292 1.00 77.25 84 ASN A CA 1
ATOM 695 C C . ASN A 1 84 ? -5.495 -20.461 13.945 1.00 77.25 84 ASN A C 1
ATOM 697 O O . ASN A 1 84 ? -4.787 -20.972 13.077 1.00 77.25 84 ASN A O 1
ATOM 701 N N . VAL A 1 85 ? -6.054 -19.262 13.773 1.00 77.31 85 VAL A N 1
ATOM 702 C CA . VAL A 1 85 ? -5.803 -18.421 12.593 1.00 77.31 85 VAL A CA 1
ATOM 703 C C . VAL A 1 85 ? -4.541 -17.594 12.831 1.00 77.31 85 VAL A C 1
ATOM 705 O O . VAL A 1 85 ? -4.367 -17.023 13.907 1.00 77.31 85 VAL A O 1
ATOM 708 N N . LEU A 1 86 ? -3.649 -17.529 11.842 1.00 72.31 86 LEU A N 1
ATOM 709 C CA . LEU A 1 86 ? -2.465 -16.673 11.906 1.00 72.31 86 LEU A CA 1
ATOM 710 C C . LEU A 1 86 ? -2.878 -15.197 11.867 1.00 72.31 86 LEU A C 1
ATOM 712 O O . LEU A 1 86 ? -3.554 -14.760 10.939 1.00 72.31 86 LEU A O 1
ATOM 716 N N . GLU A 1 87 ? -2.418 -14.429 12.849 1.00 80.44 87 GLU A N 1
ATOM 717 C CA . GLU A 1 87 ? -2.647 -12.992 12.944 1.00 80.44 87 GLU A CA 1
ATOM 718 C C . GLU A 1 87 ? -1.320 -12.230 12.952 1.00 80.44 87 GLU A C 1
ATOM 720 O O . GLU A 1 87 ? -0.389 -12.560 13.695 1.00 80.44 87 GLU A O 1
ATOM 725 N N . ILE A 1 88 ? -1.240 -11.173 12.144 1.00 78.31 88 ILE A N 1
ATOM 726 C CA . ILE A 1 88 ? -0.134 -10.215 12.164 1.00 78.31 88 ILE A CA 1
ATOM 727 C C . ILE A 1 88 ? -0.572 -9.000 12.981 1.00 78.31 88 ILE A C 1
ATOM 729 O O . ILE A 1 88 ? -1.453 -8.243 12.586 1.00 78.31 88 ILE A O 1
ATOM 733 N N . GLY A 1 89 ? 0.075 -8.782 14.122 1.00 76.06 89 GLY A N 1
ATOM 734 C CA . GLY A 1 89 ? -0.044 -7.547 14.891 1.00 76.06 89 GLY A CA 1
ATOM 735 C C . GLY A 1 89 ? 1.028 -6.552 14.462 1.00 76.06 89 GLY A C 1
ATOM 736 O O . GLY A 1 89 ? 2.213 -6.876 14.514 1.00 76.06 89 GLY A O 1
ATOM 737 N N . ILE A 1 90 ? 0.637 -5.341 14.076 1.00 75.00 90 ILE A N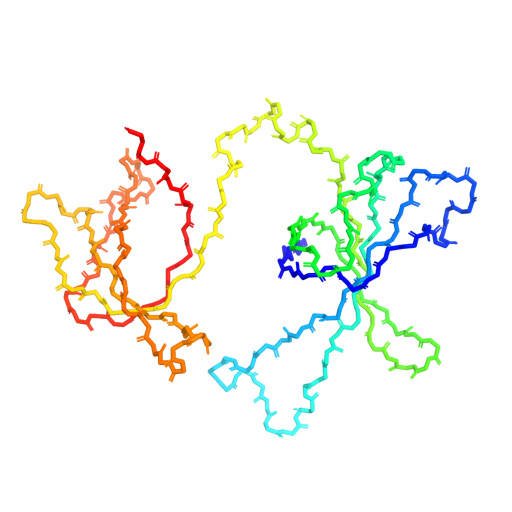 1
ATOM 738 C CA . ILE A 1 90 ? 1.539 -4.242 13.720 1.00 75.00 90 ILE A CA 1
ATOM 739 C C . ILE A 1 90 ? 1.384 -3.136 14.759 1.00 75.00 90 ILE A C 1
ATOM 741 O O . ILE A 1 90 ? 0.280 -2.672 15.021 1.00 75.00 90 ILE A O 1
ATOM 745 N N . GLN A 1 91 ? 2.492 -2.694 15.347 1.00 76.00 91 GLN A N 1
ATOM 746 C CA . GLN A 1 91 ? 2.547 -1.436 16.088 1.00 76.00 91 GLN A CA 1
ATOM 747 C C . GLN A 1 91 ? 3.059 -0.365 15.133 1.00 76.00 91 GLN A C 1
ATOM 749 O O . GLN A 1 91 ? 4.263 -0.303 14.851 1.00 76.00 91 GLN A O 1
ATOM 754 N N . ALA A 1 92 ? 2.128 0.429 14.610 1.00 68.25 92 ALA A N 1
ATOM 755 C CA . ALA A 1 92 ? 2.442 1.558 13.754 1.00 68.25 92 ALA A CA 1
ATOM 756 C C . ALA A 1 92 ? 2.855 2.738 14.637 1.00 68.25 92 ALA A C 1
ATOM 758 O O . ALA A 1 92 ? 2.144 3.118 15.571 1.00 68.25 92 ALA A O 1
ATOM 759 N N . LEU A 1 93 ? 4.030 3.300 14.363 1.00 62.25 93 LEU A N 1
ATOM 760 C CA . LEU A 1 93 ? 4.464 4.528 15.015 1.00 62.25 93 LEU A CA 1
ATOM 761 C C . LEU A 1 93 ? 3.766 5.686 14.310 1.00 62.25 93 LEU A C 1
ATOM 763 O O . LEU A 1 93 ? 4.184 6.126 13.245 1.00 62.25 93 LEU A O 1
ATOM 767 N N . THR A 1 94 ? 2.684 6.171 14.902 1.00 54.06 94 THR A N 1
ATOM 768 C CA . THR A 1 94 ? 2.065 7.430 14.495 1.00 54.06 94 THR A CA 1
ATOM 769 C C . THR A 1 94 ? 2.846 8.577 15.082 1.00 54.06 94 THR A C 1
ATOM 771 O O . THR A 1 94 ? 2.441 9.197 16.064 1.00 54.06 94 THR A O 1
ATOM 774 N N . ASP A 1 95 ? 3.982 8.858 14.476 1.00 51.31 95 ASP A N 1
ATOM 775 C CA . ASP A 1 95 ? 4.449 10.227 14.488 1.00 51.31 95 ASP A CA 1
ATOM 776 C C . ASP A 1 95 ? 4.470 10.737 13.055 1.00 51.31 95 ASP A C 1
ATOM 778 O O . ASP A 1 95 ? 5.507 10.966 12.441 1.00 51.31 95 ASP A O 1
ATOM 782 N N . PHE A 1 96 ? 3.262 10.809 12.487 1.00 49.22 96 PHE A N 1
ATOM 783 C CA . PHE A 1 96 ? 3.014 11.366 11.160 1.00 49.22 96 PHE A CA 1
ATOM 784 C C . PHE A 1 96 ? 3.517 12.812 11.073 1.00 49.22 96 PHE A C 1
ATOM 786 O O . PHE A 1 96 ? 4.040 13.215 10.036 1.00 49.22 96 PHE A O 1
ATOM 793 N N . ASP A 1 97 ? 3.416 13.560 12.173 1.00 47.56 97 ASP A N 1
ATOM 794 C CA . ASP A 1 97 ? 3.855 14.948 12.285 1.00 47.56 97 ASP A CA 1
ATOM 795 C C . ASP A 1 97 ? 5.381 15.061 12.399 1.00 47.56 97 ASP A C 1
ATOM 797 O O . ASP A 1 97 ? 5.979 15.900 11.725 1.00 47.56 97 ASP A O 1
ATOM 801 N N . ASP A 1 98 ? 6.039 14.201 13.178 1.00 44.34 98 ASP A N 1
ATOM 802 C CA . ASP A 1 98 ? 7.501 14.158 13.260 1.00 44.34 98 ASP A CA 1
ATOM 803 C C . ASP A 1 98 ? 8.126 13.616 11.966 1.00 44.34 98 ASP A C 1
ATOM 805 O O . ASP A 1 98 ? 9.122 14.161 11.497 1.00 44.34 98 ASP A O 1
ATOM 809 N N . TYR A 1 99 ? 7.499 12.645 11.294 1.00 41.81 99 TYR A N 1
ATOM 810 C CA . TYR A 1 99 ? 7.934 12.145 9.984 1.00 41.81 99 TYR A CA 1
ATOM 811 C C . TYR A 1 99 ? 7.754 13.193 8.870 1.00 41.81 99 TYR A C 1
ATOM 813 O O . TYR A 1 99 ? 8.672 13.419 8.078 1.00 41.81 99 TYR A O 1
ATOM 821 N N . HIS A 1 100 ? 6.615 13.899 8.838 1.00 44.00 100 HIS A N 1
ATOM 822 C CA . HIS A 1 100 ? 6.363 15.005 7.904 1.00 44.00 100 HIS A CA 1
ATOM 823 C C . HIS A 1 100 ? 7.311 16.191 8.140 1.00 44.00 100 HIS A C 1
ATOM 825 O O . HIS A 1 100 ? 7.798 16.789 7.181 1.00 44.00 100 HIS A O 1
ATOM 831 N N . ARG A 1 101 ? 7.614 16.524 9.404 1.00 49.41 101 ARG A N 1
ATOM 832 C CA . ARG A 1 101 ? 8.528 17.626 9.758 1.00 49.41 101 ARG A CA 1
ATOM 833 C C . ARG A 1 101 ? 9.997 17.288 9.517 1.00 49.41 101 ARG A C 1
ATOM 835 O O . ARG A 1 101 ? 10.749 18.179 9.128 1.00 49.41 101 ARG A O 1
ATOM 842 N N . HIS A 1 102 ? 10.413 16.040 9.725 1.00 46.00 102 HIS A N 1
ATOM 843 C CA . HIS A 1 102 ? 11.816 15.646 9.582 1.00 46.00 102 HIS A CA 1
ATOM 844 C C . HIS A 1 102 ? 12.182 15.174 8.172 1.00 46.00 102 HIS A C 1
ATOM 846 O O . HIS A 1 102 ? 13.352 15.264 7.798 1.00 46.00 102 HIS A O 1
ATOM 852 N N . LEU A 1 103 ? 11.224 14.672 7.382 1.00 43.97 103 LEU A N 1
ATOM 853 C CA . LEU A 1 103 ? 11.483 14.064 6.072 1.00 43.97 103 LEU A CA 1
ATOM 854 C C . LEU A 1 103 ? 10.387 14.376 5.021 1.00 43.97 103 LEU A C 1
ATOM 856 O O . LEU A 1 103 ? 9.877 13.452 4.380 1.00 43.97 103 LEU A O 1
ATOM 860 N N . PRO A 1 104 ? 10.052 15.655 4.753 1.00 42.81 104 PRO A N 1
ATOM 861 C CA . PRO A 1 104 ? 9.011 16.028 3.781 1.00 42.81 104 PRO A CA 1
ATOM 862 C C . PRO A 1 104 ? 9.283 15.497 2.359 1.00 42.81 104 PRO A C 1
ATOM 864 O O . PRO A 1 104 ? 8.360 15.173 1.621 1.00 42.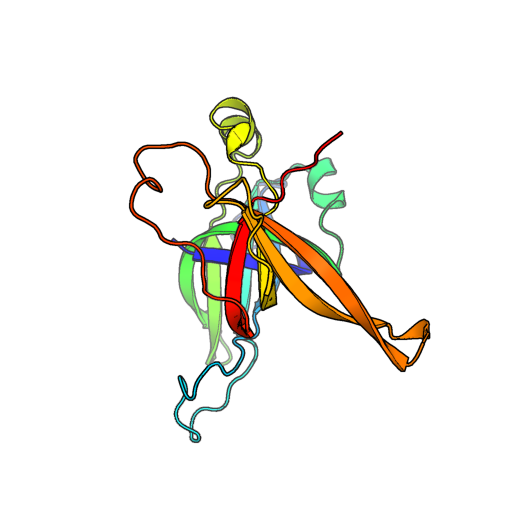81 104 PRO A O 1
ATOM 867 N N . GLU A 1 105 ? 10.551 15.300 1.985 1.00 40.97 105 GLU A N 1
ATOM 868 C CA . GLU A 1 105 ? 10.958 14.711 0.697 1.00 40.97 105 GLU A CA 1
ATOM 869 C C . GLU A 1 105 ? 10.745 13.180 0.605 1.00 40.97 105 GLU A C 1
ATOM 871 O O . GLU A 1 105 ? 10.880 12.569 -0.466 1.00 40.97 105 GLU A O 1
ATOM 876 N N . GLN A 1 106 ? 10.452 12.511 1.727 1.00 40.97 106 GLN A N 1
ATOM 877 C CA . GLN A 1 106 ? 10.157 11.074 1.773 1.00 40.97 106 GLN A CA 1
ATOM 878 C C . GLN A 1 106 ? 8.663 10.762 1.685 1.00 40.97 106 GLN A C 1
ATOM 880 O O . GLN A 1 106 ? 8.322 9.638 1.314 1.00 40.97 106 GLN A O 1
ATOM 885 N N . TRP A 1 107 ? 7.790 11.754 1.880 1.00 47.94 107 TRP A N 1
ATOM 886 C CA . TRP A 1 107 ? 6.366 11.652 1.564 1.00 47.94 107 TRP A CA 1
ATOM 887 C C . TRP A 1 107 ? 6.141 11.803 0.061 1.00 47.94 107 TRP A C 1
ATOM 889 O O . TRP A 1 107 ? 5.576 12.770 -0.440 1.00 47.94 107 TRP A O 1
ATOM 899 N N . CYS A 1 108 ? 6.603 10.818 -0.693 1.00 52.44 108 CYS A N 1
ATOM 900 C CA . CYS A 1 108 ? 6.324 10.742 -2.110 1.00 52.44 108 CYS A CA 1
ATOM 901 C C . CYS A 1 108 ? 5.551 9.447 -2.350 1.00 52.44 108 CYS A C 1
ATOM 903 O O . CYS A 1 108 ? 6.103 8.380 -2.054 1.00 52.44 108 CYS A O 1
ATOM 905 N N . PRO A 1 109 ? 4.285 9.508 -2.817 1.00 52.91 109 PRO A N 1
ATOM 906 C CA . PRO A 1 109 ? 3.517 8.303 -3.077 1.00 52.91 109 PRO A CA 1
ATOM 907 C C . PRO A 1 109 ? 4.348 7.397 -3.981 1.00 52.91 109 PRO A C 1
ATOM 909 O O . PRO A 1 109 ? 4.847 7.824 -5.021 1.00 52.91 109 PRO A O 1
ATOM 912 N N . MET A 1 110 ? 4.582 6.171 -3.524 1.00 58.75 110 MET A N 1
ATOM 913 C CA . MET A 1 110 ? 5.353 5.194 -4.276 1.00 58.75 110 MET A CA 1
ATOM 914 C C . MET A 1 110 ? 4.394 4.287 -5.028 1.00 58.75 110 MET A C 1
ATOM 916 O O . MET A 1 110 ? 3.507 3.686 -4.425 1.00 58.75 110 MET A O 1
ATOM 920 N N . VAL A 1 111 ? 4.611 4.145 -6.327 1.00 61.31 111 VAL A N 1
ATOM 921 C CA . VAL A 1 111 ? 3.840 3.254 -7.196 1.00 61.31 111 VAL A CA 1
ATOM 922 C C . VAL A 1 111 ? 4.730 2.120 -7.669 1.00 61.31 111 VAL A C 1
ATOM 924 O O . VAL A 1 111 ? 5.916 2.332 -7.921 1.00 61.31 111 VAL A O 1
ATOM 927 N N . THR A 1 112 ? 4.156 0.925 -7.781 1.00 76.62 112 THR A N 1
ATOM 928 C CA . THR A 1 112 ? 4.764 -0.179 -8.526 1.00 76.62 112 THR A CA 1
ATOM 929 C C . THR A 1 112 ? 4.080 -0.262 -9.880 1.00 76.62 112 THR A C 1
ATOM 931 O O . THR A 1 112 ? 2.855 -0.305 -9.953 1.00 76.62 112 THR A O 1
ATOM 934 N N . ILE A 1 113 ? 4.870 -0.250 -10.948 1.00 76.56 113 ILE A N 1
ATOM 935 C CA . ILE A 1 113 ? 4.400 -0.318 -12.329 1.00 76.56 113 ILE A CA 1
ATOM 936 C C . ILE A 1 113 ? 5.056 -1.518 -12.987 1.00 76.56 113 ILE A C 1
ATOM 938 O O . ILE A 1 113 ? 6.281 -1.633 -12.976 1.00 76.56 113 ILE A O 1
ATOM 942 N N . ILE A 1 114 ? 4.240 -2.372 -13.593 1.00 81.81 114 ILE A N 1
ATOM 943 C CA . ILE A 1 114 ? 4.698 -3.509 -14.387 1.00 81.81 114 ILE A CA 1
ATOM 944 C C . ILE A 1 114 ? 4.406 -3.202 -15.852 1.00 81.81 114 ILE A C 1
ATOM 946 O O . ILE A 1 114 ? 3.286 -2.813 -16.196 1.00 81.81 114 ILE A O 1
ATOM 950 N N . GLY A 1 115 ? 5.410 -3.328 -16.714 1.00 85.50 115 GLY A N 1
ATOM 951 C CA . GLY A 1 115 ? 5.258 -2.966 -18.117 1.00 85.50 115 GLY A CA 1
ATOM 952 C C . GLY A 1 115 ? 6.512 -3.141 -18.962 1.00 85.50 115 GLY A C 1
ATOM 953 O O . GLY A 1 115 ? 7.560 -3.578 -18.482 1.00 85.50 115 GLY A O 1
ATOM 954 N N . SER A 1 116 ? 6.396 -2.774 -20.236 1.00 89.12 116 SER A N 1
ATOM 955 C CA . SER A 1 116 ? 7.468 -2.874 -21.230 1.00 89.12 116 SER A CA 1
ATOM 956 C C . SER A 1 116 ? 8.105 -1.515 -21.502 1.00 89.12 116 SER A C 1
ATOM 958 O O . SER A 1 116 ? 7.422 -0.505 -21.659 1.00 89.12 116 SER A O 1
ATOM 960 N N . VAL A 1 117 ? 9.428 -1.471 -21.610 1.00 88.69 117 VAL A N 1
ATOM 961 C CA . VAL A 1 117 ? 10.170 -0.240 -21.910 1.00 88.69 117 VAL A CA 1
ATOM 962 C C . VAL A 1 117 ? 10.041 0.083 -23.396 1.00 88.69 117 VAL A C 1
ATOM 964 O O . VAL A 1 117 ? 10.506 -0.687 -24.227 1.00 88.69 117 VAL A O 1
ATOM 967 N N . ARG A 1 118 ? 9.453 1.224 -23.772 1.00 81.31 118 ARG A N 1
ATOM 968 C CA . ARG A 1 118 ? 9.288 1.567 -25.200 1.00 81.31 118 ARG A CA 1
ATOM 969 C C . ARG A 1 118 ? 10.505 2.220 -25.822 1.00 81.31 118 ARG A C 1
ATOM 971 O O . ARG A 1 118 ? 11.016 1.763 -26.838 1.00 81.31 118 ARG A O 1
ATOM 978 N N . SER A 1 119 ? 10.962 3.315 -25.232 1.00 70.81 119 SER A N 1
ATOM 979 C CA . SER A 1 119 ? 12.043 4.108 -25.805 1.00 70.81 119 SER A CA 1
ATOM 980 C C . SER A 1 119 ? 12.890 4.738 -24.716 1.00 70.81 119 SER A C 1
ATOM 982 O O . SER A 1 119 ? 12.379 5.234 -23.707 1.00 70.81 119 SER A O 1
ATOM 984 N N . ARG A 1 120 ? 14.201 4.759 -24.955 1.00 66.94 120 ARG A N 1
ATOM 985 C CA . ARG A 1 120 ? 15.127 5.619 -24.218 1.00 66.94 120 ARG A CA 1
ATOM 986 C C . ARG A 1 120 ? 15.037 7.024 -24.790 1.00 66.94 120 ARG A C 1
ATOM 988 O O . ARG A 1 120 ? 14.923 7.183 -26.006 1.00 66.94 120 ARG A O 1
ATOM 995 N N . HIS A 1 121 ? 15.115 8.034 -23.934 1.00 66.38 121 HIS A N 1
ATOM 996 C CA . HIS A 1 121 ? 15.196 9.399 -24.428 1.00 66.38 121 HIS A CA 1
ATOM 997 C C . HIS A 1 121 ? 16.567 9.620 -25.104 1.00 66.38 121 HIS A C 1
ATOM 999 O O . HIS A 1 121 ? 17.588 9.328 -24.476 1.00 66.38 121 HIS A O 1
ATOM 1005 N N . PRO A 1 122 ? 16.639 10.119 -26.356 1.00 61.03 122 PRO A N 1
ATOM 1006 C CA . PRO A 1 122 ? 17.897 10.191 -27.110 1.00 61.03 122 PRO A CA 1
ATOM 1007 C C . PRO A 1 122 ? 18.958 11.077 -26.447 1.00 61.03 122 PRO A C 1
ATOM 1009 O O . PRO A 1 122 ? 20.151 10.803 -26.546 1.00 61.03 122 PRO A O 1
ATOM 1012 N N . SER A 1 123 ? 18.520 12.138 -25.766 1.00 64.31 123 SER A N 1
ATOM 1013 C CA . SER A 1 123 ? 19.380 13.127 -25.107 1.00 64.31 123 SER A CA 1
ATOM 1014 C C . SER A 1 123 ? 19.494 12.946 -23.591 1.00 64.31 123 SER A C 1
ATOM 1016 O O . SER A 1 123 ? 20.343 13.580 -22.972 1.00 64.31 123 SER A O 1
ATOM 1018 N N . GLU A 1 124 ? 18.691 12.066 -22.983 1.00 70.81 124 GLU A N 1
ATOM 1019 C CA . GLU A 1 124 ? 18.699 11.831 -21.535 1.00 70.81 124 GLU A CA 1
ATOM 1020 C C . GLU A 1 124 ? 18.843 10.335 -21.251 1.00 70.81 124 GLU A C 1
ATOM 1022 O O . GLU A 1 124 ? 17.866 9.602 -21.118 1.00 70.81 124 GLU A O 1
ATOM 1027 N N . SER A 1 125 ? 20.087 9.870 -21.106 1.00 69.00 125 SER A N 1
ATOM 1028 C CA . SER A 1 125 ? 20.421 8.448 -20.903 1.00 69.00 125 SER A CA 1
ATOM 1029 C C . SER A 1 125 ? 19.834 7.824 -19.629 1.00 69.00 125 SER A C 1
ATOM 1031 O O . SER A 1 125 ? 19.953 6.614 -19.432 1.00 69.00 125 SER A O 1
ATOM 1033 N N . ARG A 1 126 ? 19.217 8.646 -18.772 1.00 77.56 126 ARG A N 1
ATOM 1034 C CA . ARG A 1 126 ? 18.671 8.313 -17.450 1.00 77.56 126 ARG A CA 1
ATOM 1035 C C . ARG A 1 126 ? 17.142 8.377 -17.413 1.00 77.56 126 ARG A C 1
ATOM 1037 O O . ARG A 1 126 ? 16.584 8.076 -16.364 1.00 77.56 126 ARG A O 1
ATOM 1044 N N . LEU A 1 127 ? 16.502 8.738 -18.531 1.00 85.56 127 LEU A N 1
ATOM 1045 C CA . LEU A 1 127 ? 15.055 8.803 -18.727 1.00 85.56 127 LEU A CA 1
ATOM 1046 C C . LEU A 1 127 ? 14.606 7.650 -19.634 1.00 85.56 127 LEU A C 1
ATOM 1048 O O . LEU A 1 127 ? 15.177 7.415 -20.704 1.00 85.56 127 LEU A O 1
ATOM 1052 N N . PHE A 1 128 ? 13.565 6.937 -19.226 1.00 87.31 128 PHE A N 1
ATOM 1053 C CA . PHE A 1 128 ? 12.948 5.884 -20.026 1.00 87.31 128 PHE A CA 1
ATOM 1054 C C . PHE A 1 128 ? 11.440 5.859 -19.8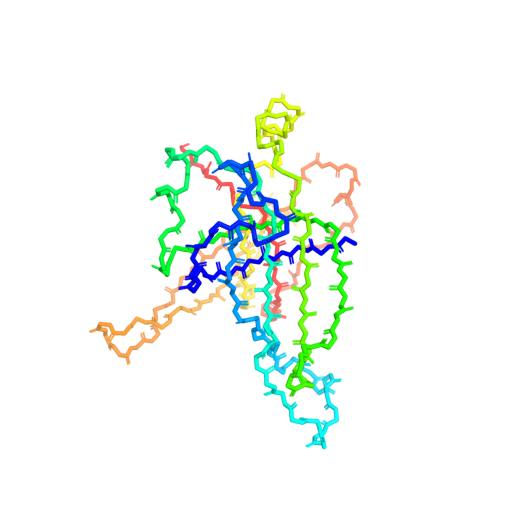01 1.00 87.31 128 PHE A C 1
ATOM 1056 O O . PHE A 1 128 ? 10.942 6.307 -18.773 1.00 87.31 128 PHE A O 1
ATOM 1063 N N . THR A 1 129 ? 10.707 5.360 -20.790 1.00 90.56 129 THR A N 1
ATOM 1064 C CA . THR A 1 129 ? 9.247 5.250 -20.714 1.00 90.56 129 THR A CA 1
ATOM 1065 C C . THR A 1 129 ? 8.843 3.794 -20.576 1.00 90.56 129 THR A C 1
ATOM 1067 O O . THR A 1 129 ? 9.277 2.962 -21.375 1.00 90.56 129 THR A O 1
ATOM 107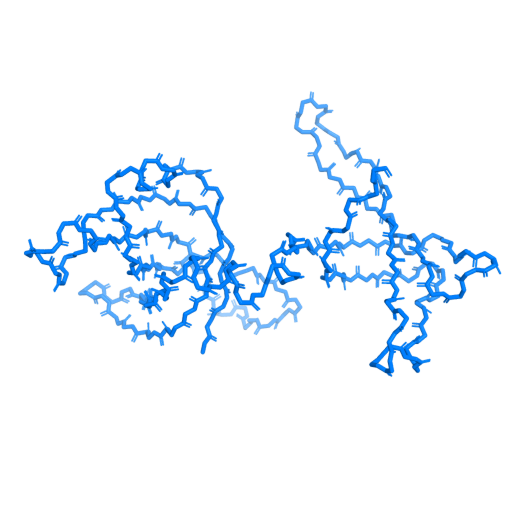0 N N . VAL A 1 130 ? 8.009 3.509 -19.581 1.00 86.62 130 VAL A N 1
ATOM 1071 C CA . VAL A 1 130 ? 7.376 2.207 -19.370 1.00 86.62 130 VAL A CA 1
ATOM 1072 C C . VAL A 1 130 ? 5.944 2.294 -19.872 1.00 86.62 130 VAL A C 1
ATOM 1074 O O . VAL A 1 130 ? 5.179 3.148 -19.430 1.00 86.62 130 VAL A O 1
ATOM 1077 N N . GLU A 1 131 ? 5.580 1.425 -20.802 1.00 91.50 131 GLU A N 1
ATOM 1078 C CA . GLU A 1 131 ? 4.195 1.226 -21.199 1.00 91.50 131 GLU A CA 1
ATOM 1079 C C . GLU A 1 131 ? 3.543 0.135 -20.381 1.00 91.50 131 GLU A C 1
ATOM 1081 O O . GLU A 1 131 ? 4.103 -0.941 -20.175 1.00 91.50 131 GLU A O 1
ATOM 1086 N N . THR A 1 132 ? 2.330 0.426 -19.946 1.00 86.69 132 THR A N 1
ATOM 1087 C CA . THR A 1 132 ? 1.524 -0.471 -19.138 1.00 86.69 132 THR A CA 1
ATOM 1088 C C . THR A 1 132 ? 0.051 -0.274 -19.488 1.00 86.69 132 THR A C 1
ATOM 1090 O O . THR A 1 132 ? -0.315 0.578 -20.303 1.00 86.69 132 THR A O 1
ATOM 1093 N N . SER A 1 133 ? -0.814 -1.086 -18.896 1.00 80.75 133 SER A N 1
ATOM 1094 C CA . SER A 1 133 ? -2.253 -0.957 -19.058 1.00 80.75 133 SER A CA 1
ATOM 1095 C C . SER A 1 133 ? -2.965 -1.212 -17.747 1.00 80.75 133 SER A C 1
ATOM 1097 O O . SER A 1 133 ? -2.602 -2.127 -17.013 1.00 80.75 133 SER A O 1
ATOM 1099 N N . VAL A 1 134 ? -4.020 -0.448 -17.496 1.00 74.50 134 VAL A N 1
ATOM 1100 C CA . VAL A 1 134 ? -4.975 -0.710 -16.415 1.00 74.50 134 VAL A CA 1
ATOM 1101 C C . VAL A 1 134 ? -6.288 -1.175 -17.016 1.00 74.50 134 VAL A C 1
ATOM 1103 O O . VAL A 1 134 ? -6.672 -0.738 -18.100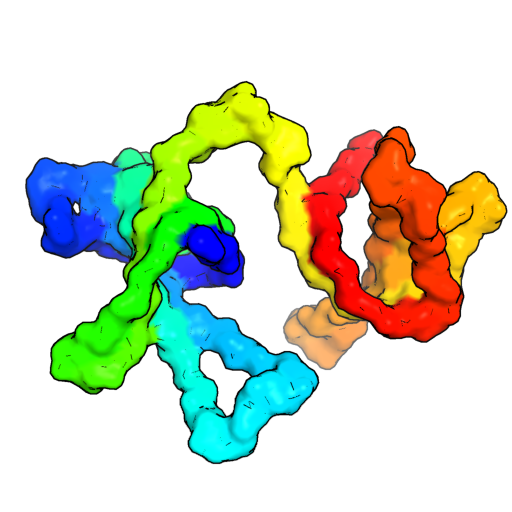 1.00 74.50 134 VAL A O 1
ATOM 1106 N N . TYR A 1 135 ? -6.983 -2.070 -16.328 1.00 70.81 135 TYR A N 1
ATOM 1107 C CA . TYR A 1 135 ? -8.313 -2.486 -16.749 1.00 70.81 135 TYR A CA 1
ATOM 1108 C C . TYR A 1 135 ? -9.335 -1.390 -16.424 1.00 70.81 135 TYR A C 1
ATOM 1110 O O . TYR A 1 135 ? -9.481 -1.003 -15.265 1.00 70.81 135 TYR A O 1
ATOM 1118 N N . ASP A 1 136 ? -10.050 -0.897 -17.436 1.00 70.00 136 ASP A N 1
ATOM 1119 C CA . ASP A 1 136 ? -11.180 0.014 -17.257 1.00 70.00 136 ASP A CA 1
ATOM 1120 C C . ASP A 1 136 ? -12.481 -0.790 -17.268 1.00 70.00 136 ASP A C 1
ATOM 1122 O O . ASP A 1 136 ? -12.976 -1.206 -18.321 1.00 70.00 136 ASP A O 1
ATOM 1126 N N . ALA A 1 137 ? -13.049 -0.991 -16.079 1.00 69.62 137 ALA A N 1
ATOM 1127 C CA . ALA A 1 137 ? -14.298 -1.721 -15.903 1.00 69.62 137 ALA A CA 1
ATOM 1128 C C . ALA A 1 137 ? -15.487 -1.059 -16.620 1.00 69.62 137 ALA A C 1
ATOM 1130 O O . ALA A 1 137 ? -16.386 -1.766 -17.066 1.00 69.62 137 ALA A O 1
ATOM 1131 N N . SER A 1 138 ? -15.482 0.270 -16.795 1.00 73.00 138 SER A N 1
ATOM 1132 C CA . SER A 1 138 ? -16.556 0.982 -17.504 1.00 73.00 138 SER A CA 1
ATOM 1133 C C . SER A 1 138 ? -16.568 0.685 -19.006 1.00 73.00 138 SER A C 1
ATOM 1135 O O . SER A 1 138 ? -17.610 0.780 -19.652 1.00 73.00 138 SER A O 1
ATOM 1137 N N . LYS A 1 139 ? -15.414 0.287 -19.555 1.00 83.12 139 LYS A N 1
ATOM 1138 C CA . LYS A 1 139 ? -15.229 -0.073 -20.968 1.00 83.12 139 LYS A CA 1
ATOM 1139 C C . LYS A 1 139 ? -15.025 -1.570 -21.181 1.00 83.12 139 LYS A C 1
ATOM 1141 O O . LYS A 1 139 ? -14.891 -1.995 -22.324 1.00 83.12 139 LYS A O 1
ATOM 1146 N N . ALA A 1 140 ? -14.978 -2.342 -20.093 1.00 86.94 140 ALA A N 1
ATOM 1147 C CA . ALA A 1 140 ? -14.618 -3.755 -20.074 1.00 86.94 140 ALA A CA 1
ATOM 1148 C C . ALA A 1 140 ? -13.352 -4.066 -20.900 1.00 86.94 140 ALA A C 1
ATOM 1150 O O . ALA A 1 140 ? -13.279 -5.078 -21.598 1.00 86.94 140 ALA A O 1
ATOM 1151 N N . ALA A 1 141 ? -12.367 -3.163 -20.869 1.00 76.06 141 ALA A N 1
ATOM 1152 C CA . ALA A 1 141 ? -11.193 -3.227 -21.732 1.00 76.06 141 ALA A CA 1
ATOM 1153 C C . ALA A 1 141 ? -9.948 -2.626 -21.056 1.00 76.06 141 ALA A C 1
ATOM 1155 O O . ALA A 1 141 ? -10.072 -1.703 -20.245 1.00 76.06 141 ALA A O 1
ATOM 1156 N N . PRO A 1 142 ? -8.734 -3.093 -21.402 1.00 72.69 142 PRO A N 1
ATOM 1157 C CA . PRO A 1 142 ? -7.501 -2.443 -20.975 1.00 72.69 142 PRO A CA 1
ATOM 1158 C C . PRO A 1 142 ? -7.348 -1.054 -21.603 1.00 72.69 142 PRO A C 1
ATOM 1160 O O . PRO A 1 142 ? -7.507 -0.882 -22.812 1.00 72.69 142 PRO A O 1
ATOM 1163 N N . ILE A 1 143 ? -6.961 -0.075 -20.792 1.00 76.25 143 ILE A N 1
ATOM 1164 C CA . ILE A 1 143 ? -6.488 1.232 -21.242 1.00 76.25 143 ILE A CA 1
ATOM 1165 C C . ILE A 1 143 ? -4.976 1.254 -21.115 1.00 76.25 143 ILE A C 1
ATOM 1167 O O . ILE A 1 143 ? -4.433 1.129 -20.018 1.00 76.25 143 ILE A O 1
ATOM 1171 N N . GLN A 1 144 ? -4.305 1.440 -22.248 1.00 84.44 144 GLN A N 1
ATOM 1172 C CA . GLN A 1 144 ? -2.866 1.648 -22.279 1.00 84.44 144 GLN A CA 1
ATOM 1173 C C . GLN A 1 144 ? -2.518 3.069 -21.845 1.00 84.44 144 GLN A C 1
ATOM 1175 O O . GLN A 1 144 ? -3.165 4.037 -22.245 1.00 84.44 144 GLN A O 1
ATOM 1180 N N . PHE A 1 145 ? -1.459 3.186 -21.056 1.00 84.94 145 PHE A N 1
ATOM 1181 C CA . PHE A 1 145 ? -0.841 4.457 -20.719 1.00 84.94 145 PHE A CA 1
ATOM 1182 C C . PHE A 1 145 ? 0.664 4.269 -20.538 1.00 84.94 145 PHE A C 1
ATOM 1184 O O . PHE A 1 145 ? 1.177 3.154 -20.419 1.00 84.94 145 PHE A O 1
ATOM 1191 N N . SER A 1 146 ? 1.385 5.382 -20.535 1.00 86.19 146 SER A N 1
ATOM 1192 C CA . SER A 1 146 ? 2.835 5.391 -20.396 1.00 86.19 146 SER A CA 1
ATOM 1193 C C . SER A 1 146 ? 3.234 6.130 -19.131 1.00 86.19 146 SER A C 1
ATOM 1195 O O . SER A 1 146 ? 2.665 7.172 -18.807 1.00 86.19 146 SER A O 1
ATOM 1197 N N . VAL A 1 147 ? 4.249 5.618 -18.444 1.00 84.25 147 VAL A N 1
ATOM 1198 C CA . VAL A 1 147 ? 4.874 6.286 -17.305 1.00 84.25 147 VAL A CA 1
ATOM 1199 C C . VAL A 1 147 ? 6.308 6.636 -17.655 1.00 84.25 147 VAL A C 1
ATOM 1201 O O . VAL A 1 147 ? 7.075 5.808 -18.146 1.00 84.25 147 VAL A O 1
ATOM 1204 N N . VAL A 1 148 ? 6.666 7.888 -17.396 1.00 86.50 148 VAL A N 1
ATOM 1205 C CA . VAL A 1 148 ? 8.027 8.382 -17.571 1.00 86.50 148 VAL A CA 1
ATOM 1206 C C . VAL A 1 148 ? 8.803 8.129 -16.282 1.00 86.50 148 VAL A C 1
ATOM 1208 O O . VAL A 1 148 ? 8.463 8.658 -15.226 1.00 86.50 148 VAL A O 1
ATOM 1211 N N . CYS A 1 149 ? 9.856 7.327 -16.373 1.00 83.62 149 CYS A N 1
ATOM 1212 C CA . CYS A 1 149 ? 10.728 6.974 -15.263 1.00 83.62 149 CYS A CA 1
ATOM 1213 C C . CYS A 1 149 ? 12.104 7.609 -15.458 1.00 83.62 149 CYS A C 1
ATOM 1215 O O . CYS A 1 149 ? 12.635 7.640 -16.571 1.00 83.62 149 CYS A O 1
ATOM 1217 N N . PHE A 1 150 ? 12.718 8.068 -14.370 1.00 83.75 150 PHE A N 1
ATOM 1218 C CA . PHE A 1 150 ? 14.082 8.577 -14.406 1.00 83.75 150 PHE A CA 1
ATOM 1219 C C . PHE A 1 150 ? 14.875 8.176 -13.170 1.00 83.75 150 PHE A C 1
ATOM 1221 O O . PHE A 1 150 ? 14.325 7.979 -12.088 1.00 83.75 150 PHE A O 1
ATOM 1228 N N . PHE A 1 151 ? 16.193 8.098 -13.327 1.00 78.25 151 PHE A N 1
ATOM 1229 C CA . PHE A 1 151 ? 17.103 8.022 -12.193 1.00 78.25 151 PHE A CA 1
ATOM 1230 C C . PHE A 1 151 ? 17.535 9.425 -11.766 1.00 78.25 151 PHE A C 1
ATOM 1232 O O . PHE A 1 151 ? 18.026 10.205 -12.584 1.00 78.25 151 PHE A O 1
ATOM 1239 N N . GLU A 1 152 ? 17.420 9.745 -10.477 1.00 72.62 152 GLU A N 1
ATOM 1240 C CA . GLU A 1 152 ? 17.886 11.025 -9.928 1.00 72.62 152 GLU A CA 1
ATOM 1241 C C . GLU A 1 152 ? 19.391 11.222 -10.116 1.00 72.62 152 GLU A C 1
ATOM 1243 O O . GLU A 1 152 ? 20.171 10.262 -10.136 1.00 72.62 152 GLU A O 1
ATOM 1248 N N . ASN A 1 153 ? 19.833 12.472 -10.271 1.00 71.75 153 ASN A N 1
ATOM 1249 C CA . ASN A 1 153 ? 21.243 12.823 -10.477 1.00 71.75 153 ASN A CA 1
ATOM 1250 C C . ASN A 1 153 ? 22.054 12.800 -9.175 1.00 71.75 153 ASN A C 1
ATOM 1252 O O . ASN A 1 153 ? 22.563 13.816 -8.713 1.00 71.75 153 ASN A O 1
ATOM 1256 N N . THR A 1 154 ? 22.157 11.617 -8.571 1.00 69.38 154 THR A N 1
ATOM 1257 C CA . THR A 1 154 ? 22.918 11.381 -7.343 1.00 69.38 154 THR A CA 1
ATOM 1258 C C . THR A 1 154 ? 23.947 10.271 -7.543 1.00 69.38 154 THR A C 1
ATOM 1260 O O . THR A 1 154 ? 23.796 9.400 -8.407 1.00 69.38 154 THR A O 1
ATOM 1263 N N . LYS A 1 155 ? 24.989 10.261 -6.698 1.00 58.25 155 LYS A N 1
ATOM 1264 C CA . LYS A 1 155 ? 26.055 9.240 -6.725 1.00 58.25 155 LYS A CA 1
ATOM 1265 C C . LYS A 1 155 ? 25.513 7.809 -6.650 1.00 58.25 155 LYS A C 1
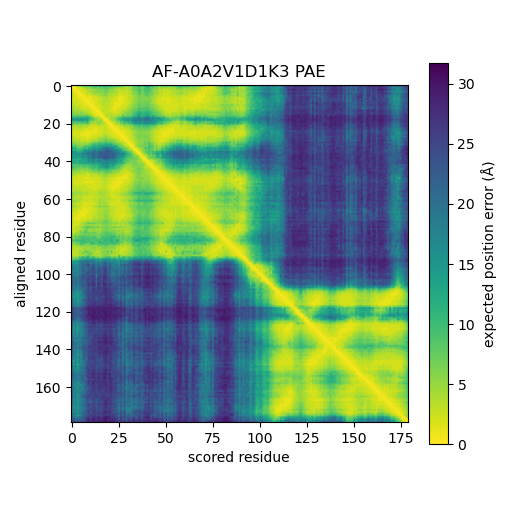ATOM 1267 O O . LYS A 1 155 ? 26.103 6.903 -7.228 1.00 58.25 155 LYS A O 1
ATOM 1272 N N . ARG A 1 156 ? 24.369 7.612 -5.980 1.00 62.69 156 ARG A N 1
ATOM 1273 C CA . ARG A 1 156 ? 23.695 6.310 -5.846 1.00 62.69 156 ARG A CA 1
ATOM 1274 C C . ARG A 1 156 ? 23.339 5.698 -7.203 1.00 62.69 156 ARG A C 1
ATOM 1276 O O . ARG A 1 156 ? 23.452 4.490 -7.373 1.00 62.69 156 ARG A O 1
ATOM 1283 N N . TRP A 1 157 ? 22.939 6.527 -8.163 1.00 71.00 157 TRP A N 1
ATOM 1284 C CA . TRP A 1 157 ? 22.400 6.091 -9.451 1.00 71.00 157 TRP A CA 1
ATOM 1285 C C . TRP A 1 157 ? 23.358 6.324 -10.626 1.00 71.00 157 TRP A C 1
ATOM 1287 O O . TRP A 1 157 ? 22.965 6.172 -11.780 1.00 71.00 157 TRP A O 1
ATOM 1297 N N . GLN A 1 158 ? 24.598 6.746 -10.371 1.00 73.44 158 GLN A N 1
ATOM 1298 C CA . GLN A 1 158 ? 25.540 7.135 -11.431 1.00 73.44 158 GLN A CA 1
ATOM 1299 C C . GLN A 1 158 ? 25.963 5.955 -12.325 1.00 73.44 158 GLN A C 1
ATOM 1301 O O . GLN A 1 158 ? 26.236 6.141 -13.505 1.00 73.44 158 GLN A O 1
ATOM 1306 N N . ASN A 1 159 ? 25.974 4.739 -11.769 1.00 75.81 159 ASN A N 1
ATOM 1307 C CA . ASN A 1 159 ? 26.401 3.519 -12.461 1.00 75.81 159 ASN A CA 1
ATOM 1308 C C . ASN A 1 159 ? 25.226 2.645 -12.929 1.00 75.81 159 ASN A C 1
ATOM 1310 O O . ASN A 1 159 ? 25.443 1.607 -13.555 1.00 75.81 159 ASN A O 1
ATOM 1314 N N . VAL A 1 160 ? 23.986 3.033 -12.613 1.00 75.44 160 VAL A N 1
ATOM 1315 C CA . VAL A 1 160 ? 22.797 2.268 -12.997 1.00 75.44 160 VAL A CA 1
ATOM 1316 C C . VAL A 1 160 ? 22.453 2.596 -14.445 1.00 75.44 160 VAL A C 1
ATOM 1318 O O . VAL A 1 160 ? 22.242 3.753 -14.805 1.00 75.44 160 VAL A O 1
ATOM 1321 N N . LYS A 1 161 ? 22.423 1.5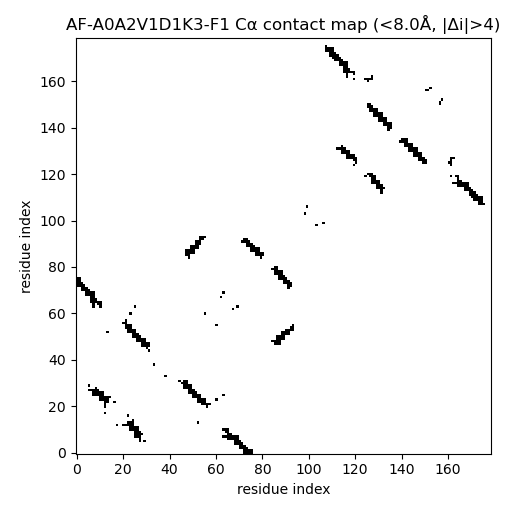62 -15.287 1.00 80.88 161 LYS A N 1
ATOM 1322 C CA . LYS A 1 161 ? 22.063 1.692 -16.700 1.00 80.88 161 LYS A CA 1
ATOM 1323 C C . LYS A 1 161 ? 20.549 1.689 -16.845 1.00 80.88 161 LYS A C 1
ATOM 1325 O O . LYS A 1 161 ? 19.859 0.932 -16.166 1.00 80.88 161 LYS A O 1
ATOM 1330 N N . THR A 1 162 ? 20.039 2.494 -17.769 1.00 83.25 162 THR A N 1
ATOM 1331 C CA . THR A 1 162 ? 18.634 2.403 -18.158 1.00 83.25 162 THR A CA 1
ATOM 1332 C C . THR A 1 162 ? 18.345 1.049 -18.804 1.00 83.25 162 THR A C 1
ATOM 1334 O O . THR A 1 162 ? 19.163 0.559 -19.597 1.00 83.25 162 THR A O 1
ATOM 1337 N N . PRO A 1 163 ? 17.196 0.432 -18.491 1.00 85.94 163 PRO A N 1
ATOM 1338 C CA . PRO A 1 163 ? 16.757 -0.786 -19.160 1.00 85.94 163 PRO A CA 1
ATOM 1339 C C . PRO A 1 163 ? 16.771 -0.637 -20.695 1.00 85.94 163 PRO A C 1
ATOM 1341 O O . PRO A 1 163 ? 16.612 0.480 -21.211 1.00 85.94 163 PRO A O 1
ATOM 1344 N N . PRO A 1 164 ? 17.052 -1.709 -21.456 1.00 85.31 164 PRO A N 1
ATOM 1345 C CA . PRO A 1 164 ? 16.958 -1.663 -22.911 1.00 85.31 164 PRO A CA 1
ATOM 1346 C C . PRO A 1 164 ? 15.494 -1.532 -23.362 1.00 85.31 164 PRO A C 1
ATOM 1348 O O . PRO A 1 164 ? 14.595 -1.895 -22.602 1.00 85.31 164 PRO A O 1
ATOM 1351 N N . PRO A 1 165 ? 15.240 -1.014 -24.579 1.00 88.56 165 PRO A N 1
ATOM 1352 C CA . PRO A 1 165 ? 13.924 -1.113 -25.202 1.00 88.56 165 PRO A CA 1
ATOM 1353 C C . PRO A 1 165 ? 13.416 -2.559 -25.189 1.00 88.56 165 PRO A C 1
ATOM 1355 O O . PRO A 1 165 ? 14.213 -3.493 -25.230 1.00 88.56 165 PRO A O 1
ATOM 1358 N N . GLU A 1 166 ? 12.101 -2.713 -25.103 1.00 88.00 166 GLU A N 1
ATOM 1359 C CA . GLU A 1 166 ? 11.353 -3.974 -25.031 1.00 88.00 166 GLU A CA 1
ATOM 1360 C C . GLU A 1 166 ? 11.558 -4.791 -23.747 1.00 88.00 166 GLU A C 1
ATOM 1362 O O . GLU A 1 166 ? 10.859 -5.782 -23.538 1.00 88.00 166 GLU A O 1
ATOM 1367 N N . ALA A 1 167 ? 12.436 -4.360 -22.832 1.00 88.12 167 ALA A N 1
ATOM 1368 C CA . ALA A 1 167 ? 12.559 -4.996 -21.526 1.00 88.12 167 ALA A CA 1
ATOM 1369 C C . ALA A 1 167 ? 11.228 -4.932 -20.767 1.00 88.12 167 ALA A C 1
ATOM 1371 O O . ALA A 1 167 ? 10.658 -3.853 -20.598 1.00 88.12 167 ALA A O 1
ATOM 1372 N N . PHE A 1 168 ? 10.769 -6.083 -20.282 1.00 85.06 168 PHE A N 1
ATOM 1373 C CA . PHE A 1 168 ? 9.645 -6.184 -19.360 1.00 85.06 168 PHE A CA 1
ATOM 1374 C C . PHE A 1 168 ? 10.165 -6.101 -17.925 1.00 85.06 168 PHE A C 1
ATOM 1376 O O . PHE A 1 168 ? 11.116 -6.801 -17.572 1.00 85.06 168 PHE A O 1
ATOM 1383 N N . LEU A 1 169 ? 9.599 -5.210 -17.116 1.00 83.12 169 LEU A N 1
ATOM 1384 C CA . LEU A 1 169 ? 10.087 -4.939 -15.767 1.00 83.12 169 LEU A CA 1
ATOM 1385 C C . LEU A 1 169 ? 8.962 -4.580 -14.796 1.00 83.12 169 LEU A C 1
ATOM 1387 O O . LEU A 1 169 ? 7.887 -4.141 -15.201 1.00 83.12 169 LEU A O 1
ATOM 1391 N N . SER A 1 170 ? 9.268 -4.721 -13.507 1.00 82.44 170 SER A N 1
ATOM 1392 C CA . SER A 1 170 ? 8.528 -4.132 -12.392 1.00 82.44 170 SER A CA 1
ATOM 1393 C C . SER A 1 170 ? 9.367 -2.999 -11.796 1.00 82.44 170 SER A C 1
ATOM 1395 O O . SER A 1 170 ? 10.535 -3.196 -11.453 1.00 82.44 170 SER A O 1
ATOM 1397 N N . VAL A 1 171 ? 8.810 -1.791 -11.724 1.00 75.31 171 VAL A N 1
ATOM 1398 C CA . VAL A 1 171 ? 9.469 -0.599 -11.173 1.00 75.31 171 VAL A CA 1
ATOM 1399 C C . VAL A 1 171 ? 8.652 -0.076 -10.007 1.00 75.31 171 VAL A C 1
ATOM 1401 O O . VAL A 1 171 ? 7.535 0.395 -10.199 1.00 75.31 171 VAL A O 1
ATOM 1404 N N . THR A 1 172 ? 9.240 -0.090 -8.811 1.00 76.50 172 THR A N 1
ATOM 1405 C CA . THR A 1 172 ? 8.728 0.651 -7.656 1.00 76.50 172 THR A CA 1
ATOM 1406 C C . THR A 1 172 ? 9.453 1.982 -7.553 1.00 76.50 172 THR A C 1
ATOM 1408 O O . THR A 1 172 ? 10.668 2.021 -7.354 1.00 76.50 172 THR A O 1
ATOM 1411 N N . ALA A 1 173 ? 8.719 3.081 -7.692 1.00 70.12 173 ALA A N 1
ATOM 1412 C CA . ALA A 1 173 ? 9.302 4.413 -7.699 1.00 70.12 173 ALA A CA 1
ATOM 1413 C C . ALA A 1 173 ? 8.407 5.442 -7.013 1.00 70.12 173 ALA A C 1
ATOM 1415 O O . ALA A 1 173 ? 7.191 5.293 -6.924 1.00 70.12 173 ALA A O 1
ATOM 1416 N N . LYS A 1 174 ? 9.051 6.510 -6.553 1.00 71.31 174 LYS A N 1
ATOM 1417 C CA . LYS A 1 174 ? 8.430 7.747 -6.085 1.00 71.31 174 LYS A CA 1
ATOM 1418 C C . LYS A 1 174 ? 7.739 8.470 -7.252 1.00 71.31 174 LYS A C 1
ATOM 1420 O O . LYS A 1 174 ? 8.351 8.641 -8.305 1.00 71.31 174 LYS A O 1
ATOM 1425 N N . VAL A 1 175 ? 6.492 8.907 -7.073 1.00 65.44 175 VAL A N 1
ATOM 1426 C CA . VAL A 1 175 ? 5.758 9.709 -8.065 1.00 65.44 175 VAL A CA 1
ATOM 1427 C C . VAL A 1 175 ? 6.137 11.180 -7.936 1.00 65.44 175 VAL A C 1
ATOM 1429 O O . VAL A 1 175 ? 5.723 11.872 -7.007 1.00 65.44 175 VAL A O 1
ATOM 1432 N N . ALA A 1 176 ? 6.884 11.684 -8.911 1.00 64.75 176 ALA A N 1
ATOM 1433 C CA . ALA A 1 176 ? 7.127 13.112 -9.045 1.00 64.75 176 ALA A CA 1
ATOM 1434 C C . ALA A 1 176 ? 6.007 13.755 -9.877 1.00 64.75 176 ALA A C 1
ATOM 1436 O O . ALA A 1 176 ? 5.818 13.404 -11.043 1.00 64.75 176 ALA A O 1
ATOM 1437 N N . ALA A 1 177 ? 5.284 14.719 -9.304 1.00 49.72 177 ALA A N 1
ATOM 1438 C CA . ALA A 1 177 ? 4.428 15.604 -10.086 1.00 49.72 177 ALA A CA 1
ATOM 1439 C C . ALA A 1 177 ? 5.304 16.685 -10.739 1.00 49.72 177 ALA A C 1
ATOM 1441 O O . ALA A 1 177 ? 5.994 17.429 -10.044 1.00 49.72 177 ALA A O 1
ATOM 1442 N N . ARG A 1 178 ? 5.293 16.774 -12.073 1.00 46.91 178 ARG A N 1
ATOM 1443 C CA . ARG A 1 178 ? 5.745 17.979 -12.782 1.00 46.91 178 ARG A CA 1
ATOM 1444 C C . ARG A 1 178 ? 4.533 18.900 -12.921 1.00 46.91 178 ARG A C 1
ATOM 1446 O O . ARG A 1 178 ? 3.615 18.557 -13.660 1.00 46.91 178 ARG A O 1
ATOM 1453 N N . THR A 1 179 ? 4.519 20.005 -12.177 1.00 33.94 179 THR A N 1
ATOM 1454 C CA . THR A 1 179 ? 3.664 21.171 -12.466 1.00 33.94 179 THR A CA 1
ATOM 1455 C C . THR A 1 179 ? 4.244 21.976 -13.612 1.00 33.94 179 THR A C 1
ATOM 1457 O O . THR A 1 179 ? 5.486 22.148 -13.601 1.00 33.94 179 THR A O 1
#

Nearest PDB structures (foldseek):
  7dep-assembly1_B-2  TM=5.885E-01  e=5.228E-02  Staphylococcus aureus subsp. aureus ED98
  2ccz-assembly1_B  TM=5.274E-01  e=3.192E-02  Escherichia coli K-12
  5odn-assembly1_E  TM=4.680E-01  e=1.565E-01  Salinibacter ruber DSM 13855
  3afq-assembly1_B  TM=4.549E-01  e=3.563E-01  Mycobacterium leprae TN
  7qep-assembly1_C1  TM=4.277E-01  e=1.258E+00  Encephalitozoon cuniculi GB-M1

Solvent-accessible surface area (backbone atoms only — not comparable to full-atom values): 10729 Å² total; per-residue (Å²): 117,49,79,47,75,51,48,31,63,42,69,45,72,24,85,91,42,85,89,41,91,36,37,28,26,42,30,31,66,47,71,77,77,91,58,91,76,76,60,61,95,87,57,86,84,64,63,37,40,29,38,34,39,34,64,38,51,77,72,60,48,69,67,58,42,65,72,31,74,49,73,52,51,27,50,66,48,77,47,70,46,99,84,70,44,63,30,40,42,29,48,36,72,66,47,64,64,59,46,50,71,76,38,59,87,68,76,39,67,67,45,77,48,63,30,33,24,68,47,65,42,94,90,37,78,49,35,38,33,34,37,34,66,50,79,36,77,94,72,76,41,74,46,77,50,74,45,84,45,69,62,67,101,43,85,91,44,70,84,64,76,61,81,56,63,70,42,72,48,78,46,77,42,67,60,78,84,85,130